Protein AF-A0A1G0DYG3-F1 (afdb_monomer)

Foldseek 3Di:
DALVCCVPPCQVVLQVVLVVVQVLVVVLPVVDPFQWPGKDKHFDDSVNLCVVCVVVVNNVDPPSQVVPQARIEMETEGAAVVRLLCVVVVCSDVVFWDWDPVPWDAQDPDVPPPPPVSVLAWTKIKTAGDPVVCVDPVNVSRPSHIYIYTYYYPLSVVLVVVCCVLQVPDDDQVPHCPVVSVVVNVVSVCCCSVPSVVVNVVVVVVVVLVVLQVLLVVLVPDPLVCVLVPDPDPVVNVVSVVSNVVRHQVPDPDSVVVVVVSVVD

pLDDT: mean 85.73, std 13.38, range [36.38, 98.56]

Nearest PDB structures (foldseek):
  5dec-assembly1_B  TM=7.775E-01  e=2.725E-09  Bacillus subtilis subsp. subtilis str. 168
  5ded-assembly1_B  TM=7.433E-01  e=6.959E-09  Bacillus subtilis PY79
  5f2v-assembly1_S  TM=7.318E-01  e=5.103E-08  Bacillus subtilis PY79
  5f2v-assembly3_P  TM=7.165E-01  e=5.103E-08  Bacillus subtilis PY79
  5f2v-assembly3_R  TM=7.382E-01  e=1.648E-07  Bacillus subtilis PY79

Structure (mmCIF, N/CA/C/O backbone):
data_AF-A0A1G0DYG3-F1
#
_entry.id   AF-A0A1G0DYG3-F1
#
loop_
_atom_site.group_PDB
_atom_site.id
_atom_site.type_symbol
_atom_site.label_atom_id
_atom_site.label_alt_id
_atom_site.label_comp_id
_atom_site.label_asym_id
_atom_site.label_entity_id
_atom_site.label_seq_id
_atom_site.pdbx_PDB_ins_code
_atom_site.Cartn_x
_atom_site.Cartn_y
_atom_site.Cartn_z
_atom_site.occupancy
_atom_site.B_iso_or_equiv
_atom_site.auth_seq_id
_atom_site.auth_comp_id
_atom_site.auth_asym_id
_atom_site.auth_atom_id
_atom_site.pdbx_PDB_model_num
ATOM 1 N N . MET A 1 1 ? -20.890 -2.485 15.750 1.00 92.25 1 MET A N 1
ATOM 2 C CA . MET A 1 1 ? -20.082 -3.104 16.806 1.00 92.25 1 MET A CA 1
ATOM 3 C C . MET A 1 1 ? -19.447 -2.021 17.661 1.00 92.25 1 MET A C 1
ATOM 5 O O . MET A 1 1 ? -18.984 -1.017 17.118 1.00 92.25 1 MET A O 1
ATOM 9 N N . ASN A 1 2 ? -19.379 -2.238 18.971 1.00 93.94 2 ASN A N 1
ATOM 10 C CA . ASN A 1 2 ? -18.588 -1.408 19.881 1.00 93.94 2 ASN A CA 1
ATOM 11 C C . ASN A 1 2 ? -17.156 -1.940 20.047 1.00 93.94 2 ASN A C 1
ATOM 13 O O . ASN A 1 2 ? -16.743 -2.935 19.440 1.00 93.94 2 ASN A O 1
ATOM 17 N N . ILE A 1 3 ? -16.356 -1.247 20.859 1.00 93.06 3 ILE A N 1
ATOM 18 C CA . ILE A 1 3 ? -14.928 -1.546 20.990 1.00 93.06 3 ILE A CA 1
ATOM 19 C C . ILE A 1 3 ? -14.652 -2.876 21.696 1.00 93.06 3 ILE A C 1
ATOM 21 O O . ILE A 1 3 ? -13.668 -3.550 21.381 1.00 93.06 3 ILE A O 1
ATOM 25 N N . GLN A 1 4 ? -15.521 -3.263 22.630 1.00 93.50 4 GLN A N 1
ATOM 26 C CA . GLN A 1 4 ? -15.393 -4.515 23.361 1.00 93.50 4 GLN A CA 1
ATOM 27 C C . GLN A 1 4 ? -15.717 -5.692 22.435 1.00 93.50 4 GLN A C 1
ATOM 29 O O . GLN A 1 4 ? -14.935 -6.635 22.346 1.00 93.50 4 GLN A O 1
ATOM 34 N N . GLU A 1 5 ? -16.781 -5.581 21.636 1.00 93.88 5 GLU A N 1
ATOM 35 C CA . GLU A 1 5 ? -17.113 -6.562 20.596 1.00 93.88 5 GLU A CA 1
ATOM 36 C C . GLU A 1 5 ? -15.986 -6.709 19.565 1.00 93.88 5 GLU A C 1
ATOM 38 O O . GLU A 1 5 ? -15.649 -7.833 19.169 1.00 93.88 5 GLU A O 1
ATOM 43 N N . TYR A 1 6 ? -15.364 -5.593 19.159 1.00 95.31 6 TYR A N 1
ATOM 44 C CA . TYR A 1 6 ? -14.200 -5.630 18.277 1.00 95.31 6 TYR A CA 1
ATOM 45 C C . TYR A 1 6 ? -13.047 -6.413 18.896 1.00 95.31 6 TYR A C 1
ATOM 47 O O . TYR A 1 6 ? -12.494 -7.308 18.254 1.00 95.31 6 TYR A O 1
ATOM 55 N N . LYS A 1 7 ? -12.705 -6.092 20.147 1.00 93.69 7 LYS A N 1
ATOM 56 C CA . LYS A 1 7 ? -11.619 -6.731 20.890 1.00 93.69 7 LYS A CA 1
ATOM 57 C C . LYS A 1 7 ? -11.838 -8.234 21.057 1.00 93.69 7 LYS A C 1
ATOM 59 O O . LYS A 1 7 ? -10.893 -8.989 20.845 1.00 93.69 7 LYS A O 1
ATOM 64 N N . ASP A 1 8 ? -13.049 -8.638 21.421 1.00 93.19 8 ASP A N 1
ATOM 65 C CA . ASP A 1 8 ? -13.321 -10.007 21.852 1.00 93.19 8 ASP A CA 1
ATOM 66 C C . ASP A 1 8 ? -13.639 -10.951 20.691 1.00 93.19 8 ASP A C 1
ATOM 68 O O . ASP A 1 8 ? -13.346 -12.139 20.782 1.00 93.19 8 ASP A O 1
ATOM 72 N N . SER A 1 9 ? -14.243 -10.447 19.605 1.00 91.38 9 SER A N 1
ATOM 73 C CA . SER A 1 9 ? -14.816 -11.326 18.572 1.00 91.38 9 SER A CA 1
ATOM 74 C C . SER A 1 9 ? -14.608 -10.891 17.121 1.00 91.38 9 SER A C 1
ATOM 76 O O . SER A 1 9 ? -14.633 -11.742 16.233 1.00 91.38 9 SER A O 1
ATOM 78 N N . LYS A 1 10 ? -14.405 -9.596 16.828 1.00 95.12 10 LYS A N 1
ATOM 79 C CA . LYS A 1 10 ? -14.320 -9.125 15.427 1.00 95.12 10 LYS A CA 1
ATOM 80 C C . LYS A 1 10 ? -12.905 -8.860 14.937 1.00 95.12 10 LYS A C 1
ATOM 82 O O . LYS A 1 10 ? -12.689 -8.882 13.731 1.00 95.12 10 LYS A O 1
ATOM 87 N N . LYS A 1 11 ? -11.921 -8.651 15.814 1.00 96.25 11 LYS A N 1
AT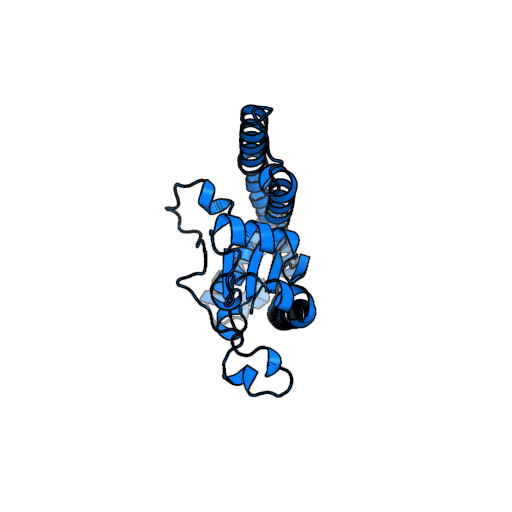OM 88 C CA . LYS A 1 11 ? -10.538 -8.382 15.390 1.00 96.25 11 LYS A CA 1
ATOM 89 C C . LYS A 1 11 ? -9.986 -9.485 14.479 1.00 96.25 11 LYS A C 1
ATOM 91 O O . LYS A 1 11 ? -9.395 -9.174 13.451 1.00 96.25 11 LYS A O 1
ATOM 96 N N . GLU A 1 12 ? -10.220 -10.752 14.820 1.00 96.62 12 GLU A N 1
ATOM 97 C CA . GLU A 1 12 ? -9.800 -11.892 13.995 1.00 96.62 12 GLU A CA 1
ATOM 98 C C . GLU A 1 12 ? -10.499 -11.903 12.627 1.00 96.62 12 GLU A C 1
ATOM 100 O O . GLU A 1 12 ? -9.864 -12.173 11.611 1.00 96.62 12 GLU A O 1
ATOM 105 N N . LEU A 1 13 ? -11.779 -11.521 12.566 1.00 97.00 13 LEU A N 1
ATOM 106 C CA . LEU A 1 13 ? -12.503 -11.374 11.302 1.00 97.00 13 LEU A CA 1
ATOM 107 C C . LEU A 1 13 ? -11.840 -10.333 10.384 1.00 97.00 13 LEU A C 1
ATOM 109 O O . LEU A 1 13 ? -11.620 -10.614 9.208 1.00 97.00 13 LEU A O 1
ATOM 113 N N . TYR A 1 14 ? -11.482 -9.160 10.917 1.00 98.00 14 TYR A N 1
ATOM 114 C CA . TYR A 1 14 ? -10.784 -8.127 10.142 1.00 98.00 14 TYR A CA 1
ATOM 115 C C . TYR A 1 14 ? -9.356 -8.534 9.757 1.00 98.00 14 TYR A C 1
ATOM 117 O O . TYR A 1 14 ? -8.888 -8.138 8.692 1.00 98.00 14 TYR A O 1
ATOM 125 N N . GLU A 1 15 ? -8.679 -9.343 10.574 1.00 98.06 15 GLU A N 1
ATOM 126 C CA . GLU A 1 15 ? -7.358 -9.895 10.250 1.00 98.06 15 GLU A CA 1
ATOM 127 C C . GLU A 1 15 ? -7.455 -10.866 9.064 1.00 98.06 15 GLU A C 1
ATOM 129 O O . GLU A 1 15 ? -6.768 -10.670 8.061 1.00 98.06 15 GLU A O 1
ATOM 134 N N . ARG A 1 16 ? -8.382 -11.839 9.118 1.00 97.88 16 ARG A N 1
ATOM 135 C CA . ARG A 1 16 ? -8.659 -12.770 8.006 1.00 97.88 16 ARG A CA 1
ATOM 136 C C . ARG A 1 16 ? -9.067 -12.029 6.733 1.00 97.88 16 ARG A C 1
ATOM 138 O O . ARG A 1 16 ? -8.664 -12.403 5.629 1.00 97.88 16 ARG A O 1
ATOM 145 N N . PHE A 1 17 ? -9.849 -10.958 6.873 1.00 98.19 17 PHE A N 1
ATOM 146 C CA . PHE A 1 17 ? -10.232 -10.133 5.736 1.00 98.19 17 PHE A CA 1
ATOM 147 C C . PHE A 1 17 ? -9.025 -9.403 5.125 1.00 98.19 17 PHE A C 1
ATOM 149 O O . PHE A 1 17 ? -8.831 -9.443 3.909 1.00 98.19 17 PHE A O 1
ATOM 156 N N . ALA A 1 18 ? -8.170 -8.789 5.950 1.00 98.56 18 ALA A N 1
ATOM 157 C CA . ALA A 1 18 ? -6.949 -8.128 5.490 1.00 98.56 18 ALA A CA 1
ATOM 158 C C . ALA A 1 18 ? -5.989 -9.113 4.796 1.00 98.56 18 ALA A C 1
ATOM 160 O O . ALA A 1 18 ? -5.419 -8.792 3.751 1.00 98.56 18 ALA A O 1
ATOM 161 N N . GLU A 1 19 ? -5.852 -10.327 5.336 1.00 98.44 19 GLU A N 1
ATOM 162 C CA . GLU A 1 19 ? -5.076 -11.408 4.725 1.00 98.44 19 GLU A CA 1
ATOM 163 C C . GLU A 1 19 ? -5.643 -11.814 3.358 1.00 98.44 19 GLU A C 1
ATOM 165 O O . GLU A 1 19 ? -4.900 -11.946 2.383 1.00 98.44 19 GLU A O 1
ATOM 170 N N . THR A 1 20 ? -6.969 -11.940 3.257 1.00 98.19 20 THR A N 1
ATOM 171 C CA . THR A 1 20 ? -7.667 -12.249 2.001 1.00 98.19 20 THR A CA 1
ATOM 172 C C . THR A 1 20 ? -7.399 -11.181 0.941 1.00 98.19 20 THR A C 1
ATOM 174 O O . THR A 1 20 ? -7.028 -11.507 -0.189 1.00 98.19 20 THR A O 1
ATOM 177 N N . VAL A 1 21 ? -7.502 -9.899 1.307 1.00 98.31 21 VAL A N 1
ATOM 178 C CA . VAL A 1 21 ? -7.163 -8.772 0.422 1.00 98.31 21 VAL A CA 1
ATOM 179 C C . VAL A 1 21 ? -5.700 -8.852 -0.024 1.00 98.31 21 VAL A C 1
ATOM 181 O O . VAL A 1 21 ? -5.421 -8.749 -1.221 1.00 98.31 21 VAL A O 1
ATOM 184 N N . LYS A 1 22 ? -4.768 -9.113 0.902 1.00 98.44 22 LYS A N 1
ATOM 185 C CA . LYS A 1 22 ? -3.343 -9.305 0.591 1.00 98.44 22 LYS A CA 1
ATOM 186 C C . LYS A 1 22 ? -3.114 -10.466 -0.382 1.00 98.44 22 LYS A C 1
ATOM 188 O O . LYS A 1 22 ? -2.282 -10.338 -1.277 1.00 98.44 22 LYS A O 1
ATOM 193 N N . ASN A 1 23 ? -3.844 -11.573 -0.255 1.00 97.62 23 ASN A N 1
ATOM 194 C CA . ASN A 1 23 ? -3.705 -12.725 -1.149 1.00 97.62 23 ASN A CA 1
ATOM 195 C C . ASN A 1 23 ? -4.226 -12.419 -2.564 1.00 97.62 23 ASN A C 1
ATOM 197 O O . ASN A 1 23 ? -3.536 -12.717 -3.538 1.00 97.62 23 ASN A O 1
ATOM 201 N N . ILE A 1 24 ? -5.378 -11.748 -2.686 1.00 96.81 24 ILE A N 1
ATOM 202 C CA . ILE A 1 24 ? -5.921 -11.292 -3.981 1.00 96.81 24 ILE A CA 1
ATOM 203 C C . ILE A 1 24 ? -4.930 -10.354 -4.688 1.00 96.81 24 ILE A C 1
ATOM 205 O O . ILE A 1 24 ? -4.646 -10.516 -5.879 1.00 96.81 24 ILE A O 1
ATOM 209 N N . LEU A 1 25 ? -4.377 -9.389 -3.947 1.00 97.56 25 LEU A N 1
ATOM 210 C CA . LEU A 1 25 ? -3.376 -8.457 -4.465 1.00 97.56 25 LEU A CA 1
ATOM 211 C C . LEU A 1 25 ? -2.091 -9.180 -4.871 1.00 97.56 25 LEU A C 1
ATOM 213 O O . LEU A 1 25 ? -1.565 -8.910 -5.944 1.00 97.56 25 LEU A O 1
ATOM 217 N N . GLY A 1 26 ? -1.610 -10.119 -4.052 1.00 97.00 26 GLY A N 1
ATOM 218 C CA . GLY A 1 26 ? -0.411 -10.903 -4.342 1.00 97.00 26 GLY A CA 1
ATOM 219 C C . GLY A 1 26 ? -0.523 -11.687 -5.647 1.00 97.00 26 GLY A C 1
ATOM 220 O O . GLY A 1 26 ? 0.387 -11.625 -6.468 1.00 97.00 26 GLY A O 1
ATOM 221 N N . ILE A 1 27 ? -1.659 -12.355 -5.878 1.00 95.88 27 ILE A N 1
ATOM 222 C CA . ILE A 1 27 ? -1.919 -13.083 -7.130 1.00 95.88 27 ILE A CA 1
ATOM 223 C C . ILE A 1 27 ? -1.966 -12.117 -8.319 1.00 95.88 27 ILE A C 1
ATOM 225 O O . ILE A 1 27 ? -1.329 -12.371 -9.337 1.00 95.88 27 ILE A O 1
ATOM 229 N N . SER A 1 28 ? -2.680 -10.996 -8.182 1.00 94.69 28 SER A N 1
ATOM 230 C CA . SER A 1 28 ? -2.845 -10.026 -9.273 1.00 94.69 28 SER A CA 1
ATOM 231 C C . SER A 1 28 ? -1.532 -9.328 -9.641 1.00 94.69 28 SER A C 1
ATOM 233 O O . SER A 1 28 ? -1.258 -9.097 -10.811 1.00 94.69 28 SER A O 1
ATOM 235 N N . ILE A 1 29 ? -0.694 -9.010 -8.649 1.00 95.12 29 ILE A N 1
ATOM 236 C CA . ILE A 1 29 ? 0.614 -8.377 -8.863 1.00 95.12 29 ILE A CA 1
ATOM 237 C C . ILE A 1 29 ? 1.610 -9.373 -9.467 1.00 95.12 29 ILE A C 1
ATOM 239 O O . ILE A 1 29 ? 2.410 -8.979 -10.307 1.00 95.12 29 ILE A O 1
ATOM 243 N N . ALA A 1 30 ? 1.559 -10.654 -9.085 1.00 91.31 30 ALA A N 1
ATOM 244 C CA . ALA A 1 30 ? 2.476 -11.681 -9.589 1.00 91.31 30 ALA A CA 1
ATOM 245 C C . ALA A 1 30 ? 2.299 -12.001 -11.085 1.00 91.31 30 ALA A C 1
ATOM 247 O O . ALA A 1 30 ? 3.210 -12.549 -11.703 1.00 91.31 30 ALA A O 1
ATOM 248 N N . GLN A 1 31 ? 1.147 -11.664 -11.671 1.00 83.56 31 GLN A N 1
ATOM 249 C CA . GLN A 1 31 ? 0.905 -11.795 -13.113 1.00 83.56 31 GLN A CA 1
ATOM 250 C C . GLN A 1 31 ? 1.664 -10.744 -13.938 1.00 83.56 31 GLN A C 1
ATOM 252 O O . GLN A 1 31 ? 1.795 -10.885 -15.150 1.00 83.56 31 GLN A O 1
ATOM 257 N N . GLU A 1 32 ? 2.202 -9.720 -13.277 1.00 82.94 32 GLU A N 1
ATOM 258 C CA . GLU A 1 32 ? 2.838 -8.563 -13.888 1.00 82.94 32 GLU A CA 1
ATOM 259 C C . GLU A 1 32 ? 4.288 -8.405 -13.415 1.00 82.94 32 GLU A C 1
ATOM 261 O O . GLU A 1 32 ? 4.695 -8.855 -12.342 1.00 82.94 32 GLU A O 1
ATOM 266 N N . LYS A 1 33 ? 5.106 -7.708 -14.208 1.00 87.50 33 LYS A N 1
ATOM 267 C CA . LYS A 1 33 ? 6.507 -7.426 -13.852 1.00 87.50 33 LYS A CA 1
ATOM 268 C C . LYS A 1 33 ? 6.605 -6.198 -12.941 1.00 87.50 33 LYS A C 1
ATOM 270 O O . LYS A 1 33 ? 6.973 -5.115 -13.405 1.00 87.50 33 LYS A O 1
ATOM 275 N N . TYR A 1 34 ? 6.251 -6.360 -11.668 1.00 94.25 34 TYR A N 1
ATOM 276 C CA . TYR A 1 34 ? 6.465 -5.356 -10.618 1.00 94.25 34 TYR A CA 1
ATOM 277 C C . TYR A 1 34 ? 7.652 -5.721 -9.724 1.00 94.25 34 TYR A C 1
ATOM 279 O O . TYR A 1 34 ? 7.828 -6.883 -9.360 1.00 94.25 34 TYR A O 1
ATOM 287 N N . HIS A 1 35 ? 8.414 -4.724 -9.269 1.00 93.94 35 HIS A N 1
ATOM 288 C CA . HIS A 1 35 ? 9.427 -4.901 -8.225 1.00 93.94 35 HIS A CA 1
ATOM 289 C C . HIS A 1 35 ? 8.760 -4.775 -6.851 1.00 93.94 35 HIS A C 1
ATOM 291 O O . HIS A 1 35 ? 8.941 -3.798 -6.113 1.00 93.94 35 HIS A O 1
ATOM 297 N N . LEU A 1 36 ? 7.922 -5.762 -6.536 1.00 96.25 36 LEU A N 1
ATOM 298 C CA . LEU A 1 36 ? 7.252 -5.880 -5.248 1.00 96.25 36 LEU A CA 1
ATOM 299 C C . LEU A 1 36 ? 8.263 -6.309 -4.180 1.00 96.25 36 LEU A C 1
ATOM 301 O O . LEU A 1 36 ? 8.921 -7.335 -4.323 1.00 96.25 36 LEU A O 1
ATOM 305 N N . GLN A 1 37 ? 8.355 -5.545 -3.093 1.00 96.19 37 GLN A N 1
ATOM 306 C CA . GLN A 1 37 ? 9.157 -5.927 -1.935 1.00 96.19 37 GLN A CA 1
ATOM 307 C C . GLN A 1 37 ? 8.346 -6.825 -0.998 1.00 96.19 37 GLN A C 1
ATOM 309 O O . GLN A 1 37 ? 8.787 -7.924 -0.673 1.00 96.19 37 GLN A O 1
ATOM 314 N N . GLN A 1 38 ? 7.156 -6.383 -0.580 1.00 96.19 38 GLN A N 1
ATOM 315 C CA . GLN A 1 38 ? 6.224 -7.204 0.194 1.00 96.19 38 GLN A CA 1
ATOM 316 C C . GLN A 1 38 ? 4.810 -6.609 0.194 1.00 96.19 38 GLN A C 1
ATOM 318 O O . GLN A 1 38 ? 4.605 -5.431 -0.111 1.00 96.19 38 GLN A O 1
ATOM 323 N N . ILE A 1 39 ? 3.842 -7.426 0.611 1.00 98.00 39 ILE A N 1
ATOM 324 C CA . ILE A 1 39 ? 2.493 -6.981 0.962 1.00 98.00 39 ILE A CA 1
ATOM 325 C C . ILE A 1 39 ? 2.256 -7.336 2.427 1.00 98.00 39 ILE A C 1
ATOM 327 O O . ILE A 1 39 ? 2.229 -8.513 2.787 1.00 98.00 39 ILE A O 1
ATOM 331 N N . GLN A 1 40 ? 2.100 -6.318 3.266 1.00 97.62 40 GLN A N 1
ATOM 332 C CA . GLN A 1 40 ? 1.746 -6.470 4.674 1.00 97.62 40 GLN A CA 1
ATOM 333 C C . GLN A 1 40 ? 0.225 -6.429 4.827 1.00 97.62 40 GLN A C 1
ATOM 335 O O . GLN A 1 40 ? -0.471 -5.769 4.052 1.00 97.62 40 GLN A O 1
ATOM 340 N N . TYR A 1 41 ? -0.287 -7.087 5.858 1.00 98.25 41 TYR A N 1
ATOM 341 C CA . TYR A 1 41 ? -1.679 -6.980 6.273 1.00 98.25 41 TYR A CA 1
ATOM 342 C C . TYR A 1 41 ? -1.755 -6.905 7.794 1.00 98.25 41 TYR A C 1
ATOM 344 O O . TYR A 1 41 ? -0.815 -7.306 8.483 1.00 98.25 41 TYR A O 1
ATOM 352 N N . ARG A 1 42 ? -2.834 -6.310 8.300 1.00 96.81 42 ARG A N 1
ATOM 353 C CA . ARG A 1 42 ? -3.143 -6.266 9.730 1.00 96.81 42 ARG A CA 1
ATOM 354 C C . ARG A 1 42 ? -4.601 -5.907 9.977 1.00 96.81 42 ARG A C 1
ATOM 356 O O . ARG A 1 42 ? -5.174 -5.095 9.245 1.00 96.81 42 ARG A O 1
ATOM 363 N N . ALA A 1 43 ? -5.145 -6.378 11.088 1.00 97.75 43 ALA A N 1
ATOM 364 C CA . ALA A 1 43 ? -6.252 -5.730 11.771 1.00 97.75 43 ALA A CA 1
ATOM 365 C C . ALA A 1 43 ? -5.747 -4.553 12.621 1.00 97.75 43 ALA A C 1
ATOM 367 O O . ALA A 1 43 ? -4.626 -4.544 13.146 1.00 97.75 43 ALA A O 1
ATOM 368 N N . LYS A 1 44 ? -6.589 -3.534 12.804 1.00 95.62 44 LYS A N 1
ATOM 369 C CA . LYS A 1 44 ? -6.251 -2.359 13.609 1.00 95.62 44 LYS A CA 1
ATOM 370 C C . LYS A 1 44 ? -6.001 -2.765 15.061 1.00 95.62 44 LYS A C 1
ATOM 372 O O . LYS A 1 44 ? -6.809 -3.466 15.677 1.00 95.62 44 LYS A O 1
ATOM 377 N N . ASN A 1 45 ? -4.879 -2.311 15.619 1.00 94.56 45 ASN A N 1
ATOM 378 C CA . ASN A 1 45 ? -4.562 -2.529 17.027 1.00 94.56 45 ASN A CA 1
ATOM 379 C C . ASN A 1 45 ? -5.584 -1.810 17.927 1.00 94.56 45 ASN A C 1
ATOM 381 O O . ASN A 1 45 ? -6.008 -0.700 17.613 1.00 94.56 45 ASN A O 1
ATOM 385 N N . ILE A 1 46 ? -5.945 -2.432 19.052 1.00 93.94 46 ILE A N 1
ATOM 386 C CA . ILE A 1 46 ? -6.960 -1.924 19.986 1.00 93.94 46 ILE A CA 1
ATOM 387 C C . ILE A 1 46 ? -6.575 -0.546 20.539 1.00 93.94 46 ILE A C 1
ATOM 389 O O . ILE A 1 46 ? -7.418 0.344 20.545 1.00 93.94 46 ILE A O 1
ATOM 393 N N . GLY A 1 47 ? -5.315 -0.336 20.934 1.00 91.06 47 GLY A N 1
ATOM 394 C CA . GLY A 1 47 ? -4.864 0.961 21.454 1.00 91.06 47 GLY A CA 1
ATOM 395 C C . GLY A 1 47 ? -4.989 2.066 20.402 1.00 91.06 47 GLY A C 1
ATOM 396 O O . GLY A 1 47 ? -5.579 3.112 20.652 1.00 91.06 47 GLY A O 1
ATOM 397 N N . SER A 1 48 ? -4.555 1.789 19.169 1.00 90.00 48 SER A N 1
ATOM 398 C CA . SER A 1 48 ? -4.710 2.728 18.050 1.00 90.00 48 SER A CA 1
ATOM 399 C C . SER A 1 48 ? -6.171 2.949 17.644 1.00 90.00 48 SER A C 1
ATOM 401 O O . SER A 1 48 ? -6.506 4.001 17.102 1.00 90.00 48 SER A O 1
ATOM 403 N N . LEU A 1 49 ? -7.052 1.966 17.856 1.00 93.19 49 LEU A N 1
ATOM 404 C CA . LEU A 1 49 ? -8.492 2.135 17.669 1.00 93.19 49 LEU A CA 1
ATOM 405 C C . LEU A 1 49 ? -9.070 3.066 18.745 1.00 93.19 49 LEU A C 1
ATOM 407 O O . LEU A 1 49 ? -9.756 4.016 18.386 1.00 93.19 49 LEU A O 1
ATOM 411 N N . GLN A 1 50 ? -8.735 2.861 20.023 1.00 92.06 50 GLN A N 1
ATOM 412 C CA . GLN A 1 50 ? -9.153 3.729 21.135 1.00 92.06 50 GLN A CA 1
ATOM 413 C C . GLN A 1 50 ? -8.749 5.186 20.906 1.00 92.06 50 GLN A C 1
ATOM 415 O O . GLN A 1 50 ? -9.580 6.087 21.005 1.00 92.06 50 GLN A O 1
ATOM 420 N N . GLU A 1 51 ? -7.486 5.416 20.546 1.00 89.00 51 GLU A N 1
ATOM 421 C CA . GLU A 1 51 ? -6.980 6.753 20.226 1.00 89.00 51 GLU A CA 1
ATOM 422 C C . GLU A 1 51 ? -7.751 7.381 19.062 1.00 89.00 51 GLU A C 1
ATOM 424 O O . GLU A 1 51 ? -8.143 8.546 19.130 1.00 89.00 51 GLU A O 1
ATOM 429 N N . LYS A 1 52 ? -8.024 6.609 18.004 1.00 90.00 52 LYS A N 1
ATOM 430 C CA . LYS A 1 52 ? -8.758 7.110 16.838 1.00 90.00 52 LYS A CA 1
ATOM 431 C C . LYS A 1 52 ? -10.209 7.460 17.171 1.00 90.00 52 LYS A C 1
ATOM 433 O O . LYS A 1 52 ? -10.673 8.510 16.736 1.00 90.00 52 LYS A O 1
ATOM 438 N N . LEU A 1 53 ? -10.897 6.638 17.964 1.00 92.69 53 LEU A N 1
ATOM 439 C CA . LEU A 1 53 ? -12.260 6.919 18.426 1.00 92.69 53 LEU A CA 1
ATOM 440 C C . LEU A 1 53 ? -12.301 8.163 19.322 1.00 92.69 53 LEU A C 1
ATOM 442 O O . LEU A 1 53 ? -13.181 9.006 19.166 1.00 92.69 53 LEU A O 1
ATOM 446 N N . LYS A 1 54 ? -11.304 8.336 20.202 1.00 90.50 54 LYS A N 1
ATOM 447 C CA . LYS A 1 54 ? -11.155 9.544 21.028 1.00 90.50 54 LYS A CA 1
ATOM 448 C C . LYS A 1 54 ? -10.966 10.794 20.173 1.00 90.50 54 LYS A C 1
ATOM 450 O O . LYS A 1 54 ? -11.657 11.787 20.386 1.00 90.50 54 LYS A O 1
ATOM 455 N N . ASN A 1 55 ? -10.082 10.730 19.179 1.00 88.12 55 ASN A N 1
ATOM 456 C CA . ASN A 1 55 ? -9.804 11.848 18.274 1.00 88.12 55 ASN A CA 1
ATOM 457 C C . ASN A 1 55 ? -11.015 12.238 17.415 1.00 88.12 55 ASN A C 1
ATOM 459 O O . ASN A 1 55 ? -11.140 13.395 17.029 1.00 88.12 55 ASN A O 1
ATOM 463 N N . LEU A 1 56 ? -11.900 11.284 17.127 1.00 89.31 56 LEU A N 1
ATOM 464 C CA . LEU A 1 56 ? -13.153 11.512 16.408 1.00 89.31 56 LEU A CA 1
ATOM 465 C C . LEU A 1 56 ? -14.337 11.818 17.341 1.00 89.31 56 LEU A C 1
ATOM 467 O O . LEU A 1 56 ? -15.437 12.047 16.853 1.00 89.31 56 LEU A O 1
ATOM 471 N N . SER A 1 57 ? -14.118 11.848 18.661 1.00 91.62 57 SER A N 1
ATOM 472 C CA . SER A 1 57 ? -15.156 12.062 19.682 1.00 91.62 57 SER A CA 1
ATOM 473 C C . SER A 1 57 ? -16.321 11.060 19.611 1.00 91.62 57 SER A C 1
ATOM 475 O O . SER A 1 57 ? -17.468 11.414 19.859 1.00 91.62 57 SER A O 1
ATOM 477 N N . VAL A 1 58 ? -16.010 9.796 19.306 1.00 91.69 58 VAL A N 1
ATOM 478 C CA . VAL A 1 58 ? -16.966 8.679 19.136 1.00 91.69 58 VAL A CA 1
ATOM 479 C C . VAL A 1 58 ? -16.549 7.446 19.952 1.00 91.69 58 VAL A C 1
ATOM 481 O O . VAL A 1 58 ? -16.662 6.304 19.519 1.00 91.69 58 VAL A O 1
ATOM 484 N N . VAL A 1 59 ? -16.005 7.672 21.151 1.00 87.69 59 VAL A N 1
ATOM 485 C CA . VAL A 1 59 ? -15.471 6.609 22.030 1.00 87.69 59 VAL A CA 1
ATOM 486 C C . VAL A 1 59 ? -16.526 5.557 22.379 1.00 87.69 59 VAL A C 1
ATOM 488 O O . VAL A 1 59 ? -16.203 4.372 22.416 1.00 87.69 59 VAL A O 1
ATOM 491 N N . ASP A 1 60 ? -17.772 5.990 22.560 1.00 88.94 60 ASP A N 1
ATOM 492 C CA . ASP A 1 60 ? -18.902 5.145 22.954 1.00 88.94 60 ASP A CA 1
ATOM 493 C C . ASP A 1 60 ? -19.744 4.680 21.750 1.00 88.94 60 ASP A C 1
ATOM 495 O O . ASP A 1 60 ? -20.914 4.341 21.900 1.00 88.94 60 ASP A O 1
ATOM 499 N N . SER A 1 61 ? -19.186 4.706 20.532 1.00 90.38 61 SER A N 1
ATOM 500 C CA . SER A 1 61 ? -19.926 4.282 19.342 1.00 90.38 61 SER A CA 1
ATOM 501 C C . SER A 1 61 ? -20.182 2.775 19.333 1.00 90.38 61 SER A C 1
ATOM 503 O O . SER A 1 61 ? -19.258 1.965 19.433 1.00 90.38 61 SER A O 1
ATOM 505 N N . ASP A 1 62 ? -21.440 2.405 19.098 1.00 91.88 62 ASP A N 1
ATOM 506 C CA . ASP A 1 62 ? -21.862 1.033 18.797 1.00 91.88 62 ASP A CA 1
ATOM 507 C C . ASP A 1 62 ? -21.773 0.703 17.295 1.00 91.88 62 ASP A C 1
ATOM 509 O O . ASP A 1 62 ? -22.208 -0.365 16.855 1.00 91.88 62 ASP A O 1
ATOM 513 N N . LYS A 1 63 ? -21.215 1.610 16.484 1.00 91.88 63 LYS A N 1
ATOM 514 C CA . LYS A 1 63 ? -21.127 1.511 15.020 1.00 91.88 63 LYS A CA 1
ATOM 515 C C . LYS A 1 63 ? -19.712 1.787 14.508 1.00 91.88 63 LYS A C 1
ATOM 517 O O . LYS A 1 63 ? -19.519 2.456 13.491 1.00 91.88 63 LYS A O 1
ATOM 522 N N . ILE A 1 64 ? -18.702 1.252 15.189 1.00 92.62 64 ILE A N 1
ATOM 523 C CA . ILE A 1 64 ? -17.287 1.465 14.848 1.00 92.62 64 ILE A CA 1
ATOM 524 C C . ILE A 1 64 ? -16.975 1.093 13.393 1.00 92.62 64 ILE A C 1
ATOM 526 O O . ILE A 1 64 ? -16.195 1.770 12.738 1.00 92.62 64 ILE A O 1
ATOM 530 N N . GLU A 1 65 ? -17.586 0.050 12.849 1.00 90.75 65 GLU A N 1
ATOM 531 C CA . GLU A 1 65 ? -17.465 -0.373 11.452 1.00 90.75 65 GLU A CA 1
ATOM 532 C C . GLU A 1 65 ? -18.015 0.654 10.450 1.00 90.75 65 GLU A C 1
ATOM 534 O O . GLU A 1 65 ? -17.593 0.678 9.287 1.00 90.75 65 GLU A O 1
ATOM 539 N N . GLU A 1 66 ? -18.941 1.520 10.872 1.00 89.00 66 GLU A N 1
ATOM 540 C CA . GLU A 1 66 ? -19.476 2.630 10.080 1.00 89.00 66 GLU A CA 1
ATOM 541 C C . GLU A 1 66 ? -18.565 3.867 10.122 1.00 89.00 66 GLU A C 1
ATOM 543 O O . GLU A 1 66 ? -18.501 4.600 9.133 1.00 89.00 66 GLU A O 1
ATOM 548 N N . GLU A 1 67 ? -17.799 4.045 11.197 1.00 88.56 67 GLU A N 1
ATOM 549 C CA . GLU A 1 67 ? -16.980 5.237 11.464 1.00 88.56 67 GLU A CA 1
ATOM 550 C C . GLU A 1 67 ? -15.492 5.033 11.138 1.00 88.56 67 GLU A C 1
ATOM 552 O O . GLU A 1 67 ? -14.830 5.908 10.574 1.00 88.56 67 GLU A O 1
ATOM 557 N N . ILE A 1 68 ? -14.959 3.851 11.444 1.00 92.25 68 ILE A N 1
ATOM 558 C CA . ILE A 1 68 ? -13.556 3.474 11.293 1.00 92.25 68 ILE A CA 1
ATOM 559 C C . ILE A 1 68 ? -13.434 2.483 10.142 1.00 92.25 68 ILE A C 1
ATOM 561 O O . ILE A 1 68 ? -13.916 1.356 10.186 1.00 92.25 68 ILE A O 1
ATOM 565 N N . LYS A 1 69 ? -12.776 2.924 9.072 1.00 87.94 69 LYS A N 1
ATOM 566 C CA . LYS A 1 69 ? -12.723 2.190 7.799 1.00 87.94 69 LYS A CA 1
ATOM 567 C C . LYS A 1 69 ? -11.403 1.471 7.543 1.00 87.94 69 LYS A C 1
ATOM 569 O O . LYS A 1 69 ? -11.321 0.646 6.646 1.00 87.94 69 LYS A O 1
ATOM 574 N N . ASP A 1 70 ? -10.405 1.742 8.374 1.00 92.50 70 ASP A N 1
ATOM 575 C CA . ASP A 1 70 ? -9.088 1.104 8.406 1.00 92.50 70 ASP A CA 1
ATOM 576 C C . ASP A 1 70 ? -9.001 0.063 9.539 1.00 92.50 70 ASP A C 1
ATOM 578 O O . ASP A 1 70 ? -7.973 -0.054 10.209 1.00 92.50 70 ASP A O 1
ATOM 582 N N . LEU A 1 71 ? -10.104 -0.654 9.798 1.00 96.56 71 LEU A N 1
ATOM 583 C CA . LEU A 1 71 ? -10.143 -1.785 10.736 1.00 96.56 71 LEU A CA 1
ATOM 584 C C . LEU A 1 71 ? -9.385 -2.992 10.178 1.00 96.56 71 LEU A C 1
ATOM 586 O O . LEU A 1 71 ? -8.672 -3.652 10.926 1.00 96.56 71 LEU A O 1
ATOM 590 N N . ALA A 1 72 ? -9.485 -3.222 8.868 1.00 98.19 72 ALA A N 1
ATOM 591 C CA . ALA A 1 72 ? -8.553 -4.036 8.099 1.00 98.19 72 ALA A CA 1
ATOM 592 C C . ALA A 1 72 ? -7.642 -3.110 7.285 1.00 98.19 72 ALA A C 1
ATOM 594 O O . ALA A 1 72 ? -8.104 -2.134 6.688 1.00 98.19 72 ALA A O 1
ATOM 595 N N . GLY A 1 73 ? -6.352 -3.423 7.237 1.00 97.69 73 GLY A N 1
ATOM 596 C CA . GLY A 1 73 ? -5.371 -2.661 6.476 1.00 97.69 73 GLY A CA 1
ATOM 597 C C . GLY A 1 73 ? -4.432 -3.572 5.704 1.00 97.69 73 GLY A C 1
ATOM 598 O O . GLY A 1 73 ? -3.945 -4.567 6.237 1.00 97.69 73 GLY A O 1
ATOM 599 N N . CYS A 1 74 ? -4.144 -3.199 4.464 1.00 97.81 74 CYS A N 1
ATOM 600 C CA . CYS A 1 74 ? -3.144 -3.834 3.623 1.00 97.81 74 CYS A CA 1
ATOM 601 C C . CYS A 1 74 ? -2.143 -2.777 3.154 1.00 97.81 74 CYS A C 1
ATOM 603 O O . CYS A 1 74 ? -2.526 -1.661 2.811 1.00 97.81 74 CYS A O 1
ATOM 605 N N . ARG A 1 75 ? -0.851 -3.100 3.144 1.00 96.69 75 ARG A N 1
ATOM 606 C CA . ARG A 1 75 ? 0.187 -2.194 2.656 1.00 96.69 75 ARG A CA 1
ATOM 607 C C . ARG A 1 75 ? 1.038 -2.880 1.608 1.00 96.69 75 ARG A C 1
ATOM 609 O O . ARG A 1 75 ? 1.713 -3.861 1.900 1.00 96.69 75 ARG A O 1
ATOM 616 N N . ILE A 1 76 ? 1.029 -2.321 0.409 1.00 97.56 76 ILE A N 1
ATOM 617 C CA . ILE A 1 76 ? 1.834 -2.766 -0.722 1.00 97.56 76 ILE A CA 1
ATOM 618 C C . ILE A 1 76 ? 3.094 -1.906 -0.757 1.00 97.56 76 ILE A C 1
ATOM 620 O O . ILE A 1 76 ? 3.002 -0.675 -0.759 1.00 97.56 76 ILE A O 1
ATOM 624 N N . ILE A 1 77 ? 4.261 -2.549 -0.760 1.00 96.88 77 ILE A N 1
ATOM 625 C CA . ILE A 1 77 ? 5.558 -1.873 -0.754 1.00 96.88 77 ILE A CA 1
ATOM 626 C C . ILE A 1 77 ? 6.319 -2.271 -2.016 1.00 96.88 77 ILE A C 1
ATOM 628 O O . ILE A 1 77 ? 6.683 -3.433 -2.192 1.00 96.88 77 ILE A O 1
ATOM 632 N N . PHE A 1 78 ? 6.570 -1.296 -2.884 1.00 96.31 78 PHE A N 1
ATOM 633 C CA . PHE A 1 78 ? 7.405 -1.439 -4.076 1.00 96.31 78 PHE A CA 1
ATOM 634 C C . PHE A 1 78 ? 8.808 -0.876 -3.837 1.00 96.31 78 PHE A C 1
ATOM 636 O O . PHE A 1 78 ? 9.023 -0.051 -2.947 1.00 96.31 78 PHE A O 1
ATOM 643 N N . TYR A 1 79 ? 9.777 -1.277 -4.657 1.00 94.50 79 TYR A N 1
ATOM 644 C CA . TYR A 1 79 ? 11.107 -0.664 -4.614 1.00 94.50 79 TYR A CA 1
ATOM 645 C C . TYR A 1 79 ? 11.135 0.731 -5.251 1.00 94.50 79 TYR A C 1
ATOM 647 O O . TYR A 1 79 ? 11.756 1.638 -4.698 1.00 94.50 79 TYR A O 1
ATOM 655 N N . TYR A 1 80 ? 10.434 0.922 -6.372 1.00 92.25 80 TYR A N 1
ATOM 656 C CA . TYR A 1 80 ? 10.581 2.107 -7.224 1.00 92.25 80 TYR A CA 1
ATOM 657 C C . TYR A 1 80 ? 9.274 2.888 -7.388 1.00 92.25 80 TYR A C 1
ATOM 659 O O . TYR A 1 80 ? 8.187 2.306 -7.393 1.00 92.25 80 TYR A O 1
ATOM 667 N N . ASN A 1 81 ? 9.375 4.209 -7.590 1.00 89.19 81 ASN A N 1
ATOM 668 C CA . ASN A 1 81 ? 8.197 5.063 -7.798 1.00 89.19 81 ASN A CA 1
ATOM 669 C C . ASN A 1 81 ? 7.448 4.697 -9.090 1.00 89.19 81 ASN A C 1
ATOM 671 O O . ASN A 1 81 ? 6.221 4.743 -9.118 1.00 89.19 81 ASN A O 1
ATOM 675 N N . ASN A 1 82 ? 8.160 4.273 -10.142 1.00 89.25 82 ASN A N 1
ATOM 676 C CA . ASN A 1 82 ? 7.529 3.837 -11.389 1.00 89.25 82 ASN A CA 1
ATOM 677 C C . ASN A 1 82 ? 6.544 2.674 -11.175 1.00 89.25 82 ASN A C 1
ATOM 679 O O . ASN A 1 82 ? 5.464 2.678 -11.754 1.00 89.25 82 ASN A O 1
ATOM 683 N N . ASP A 1 83 ? 6.862 1.712 -10.305 1.00 93.06 83 ASP A N 1
ATOM 684 C CA . ASP A 1 83 ? 5.948 0.600 -10.019 1.00 93.06 83 ASP A CA 1
ATOM 685 C C . ASP A 1 83 ? 4.718 1.046 -9.231 1.00 93.06 83 ASP A C 1
ATOM 687 O O . ASP A 1 83 ? 3.623 0.572 -9.517 1.00 93.06 83 ASP A O 1
ATOM 691 N N . VAL A 1 84 ? 4.862 2.012 -8.316 1.00 92.12 84 VAL A N 1
ATOM 692 C CA . VAL A 1 84 ? 3.713 2.654 -7.654 1.00 92.12 84 VAL A CA 1
ATOM 693 C C . VAL A 1 84 ? 2.796 3.295 -8.699 1.00 92.12 84 VAL A C 1
ATOM 695 O O . VAL A 1 84 ? 1.595 3.023 -8.709 1.00 92.12 84 VAL A O 1
ATOM 698 N N . THR A 1 85 ? 3.354 4.101 -9.606 1.00 89.50 85 THR A N 1
ATOM 699 C CA . THR A 1 85 ? 2.594 4.770 -10.674 1.00 89.50 85 THR A CA 1
ATOM 700 C C . THR A 1 85 ? 1.913 3.760 -11.595 1.00 89.50 85 THR A C 1
ATOM 702 O O . THR A 1 85 ? 0.703 3.843 -11.809 1.00 89.50 85 THR A O 1
ATOM 705 N N . ARG A 1 86 ? 2.656 2.757 -12.081 1.00 91.81 86 ARG A N 1
ATOM 706 C CA . ARG A 1 86 ? 2.131 1.680 -12.932 1.00 91.81 86 ARG A CA 1
ATOM 707 C C . ARG A 1 86 ? 1.031 0.890 -12.235 1.00 91.81 86 ARG A C 1
ATOM 709 O O . ARG A 1 86 ? 0.048 0.533 -12.870 1.00 91.81 86 ARG A O 1
ATOM 716 N N . PHE A 1 87 ? 1.179 0.599 -10.946 1.00 94.12 87 PHE A N 1
ATOM 717 C CA . PHE A 1 87 ? 0.185 -0.148 -10.178 1.00 94.12 87 PHE A CA 1
ATOM 718 C C . PHE A 1 87 ? -1.103 0.653 -9.957 1.00 94.12 87 PHE A C 1
ATOM 720 O O . PHE A 1 87 ? -2.197 0.111 -10.070 1.00 94.12 87 PHE A O 1
ATOM 727 N N . ILE A 1 88 ? -0.998 1.958 -9.701 1.00 91.62 88 ILE A N 1
ATOM 728 C CA . ILE A 1 88 ? -2.168 2.844 -9.599 1.00 91.62 88 ILE A CA 1
ATOM 729 C C . ILE A 1 88 ? -2.924 2.916 -10.933 1.00 91.62 88 ILE A C 1
ATOM 731 O O . ILE A 1 88 ? -4.152 2.967 -10.947 1.00 91.62 88 ILE A O 1
ATOM 735 N N . GLN A 1 89 ? -2.198 2.902 -12.052 1.00 91.62 89 GLN A N 1
ATOM 736 C CA . GLN A 1 89 ? -2.765 3.011 -13.398 1.00 91.62 89 GLN A CA 1
ATOM 737 C C . GLN A 1 89 ? -3.250 1.679 -13.988 1.00 91.62 89 GLN A C 1
ATOM 739 O O . GLN A 1 89 ? -4.027 1.698 -14.939 1.00 91.62 89 GLN A O 1
ATOM 744 N N . SER A 1 90 ? -2.830 0.532 -13.447 1.00 93.81 90 SER A N 1
ATOM 745 C CA . SER A 1 90 ? -3.093 -0.781 -14.055 1.00 93.81 90 SER A CA 1
ATOM 746 C C . SER A 1 90 ? -4.549 -1.233 -13.983 1.00 93.81 90 SER A C 1
ATOM 748 O O . SER A 1 90 ? -4.941 -2.132 -14.713 1.00 93.81 90 SER A O 1
ATOM 750 N N . GLY A 1 91 ? -5.353 -0.646 -13.094 1.00 94.06 91 GLY A N 1
ATOM 751 C CA . GLY A 1 91 ? -6.725 -1.089 -12.849 1.00 94.06 91 GLY A CA 1
ATOM 752 C C . GLY A 1 91 ? -6.847 -2.256 -11.866 1.00 94.06 91 GLY A C 1
ATOM 753 O O . GLY A 1 91 ? -7.956 -2.501 -11.402 1.00 94.06 91 GLY A O 1
ATOM 754 N N . ILE A 1 92 ? -5.740 -2.884 -11.432 1.00 96.06 92 ILE A N 1
ATOM 755 C CA . ILE A 1 92 ? -5.741 -4.079 -10.559 1.00 96.06 92 ILE A CA 1
ATOM 756 C C . ILE A 1 92 ? -6.670 -3.929 -9.344 1.00 96.06 92 ILE A C 1
ATOM 758 O O . ILE A 1 92 ? -7.420 -4.854 -9.027 1.00 96.06 92 ILE A O 1
ATOM 762 N N . ILE A 1 93 ? -6.648 -2.775 -8.664 1.00 96.50 93 ILE A N 1
ATOM 763 C CA . ILE A 1 93 ? -7.520 -2.528 -7.504 1.00 96.50 93 ILE A CA 1
ATOM 764 C C . ILE A 1 93 ? -8.997 -2.519 -7.921 1.00 96.50 93 ILE A C 1
ATOM 766 O O . ILE A 1 93 ? -9.801 -3.241 -7.340 1.00 96.50 93 ILE A O 1
ATOM 770 N N . ARG A 1 94 ? -9.358 -1.727 -8.934 1.00 95.81 94 ARG A N 1
ATOM 771 C CA . ARG A 1 94 ? -10.742 -1.593 -9.421 1.00 95.81 94 ARG A CA 1
ATOM 772 C C . ARG A 1 94 ? -11.279 -2.910 -9.983 1.00 95.81 94 ARG A C 1
ATOM 774 O O . ARG A 1 94 ? -12.464 -3.219 -9.866 1.00 95.81 94 ARG A O 1
ATOM 781 N N . ASP A 1 95 ? -10.417 -3.697 -10.605 1.00 95.62 95 ASP A N 1
ATOM 782 C CA . ASP A 1 95 ? -10.820 -4.945 -11.239 1.00 95.62 95 ASP A CA 1
ATOM 783 C C . ASP A 1 95 ? -11.103 -6.022 -10.178 1.00 95.62 95 ASP A C 1
ATOM 785 O O . ASP A 1 95 ? -12.016 -6.832 -10.347 1.00 95.62 95 ASP A O 1
ATOM 789 N N . ASN A 1 96 ? -10.437 -5.956 -9.020 1.00 96.12 96 ASN A N 1
ATOM 790 C CA . ASN A 1 96 ? -10.597 -6.923 -7.933 1.00 96.12 96 ASN A CA 1
ATOM 791 C C . ASN A 1 96 ? -11.565 -6.524 -6.815 1.00 96.12 96 ASN A C 1
ATOM 793 O O . ASN A 1 96 ? -12.065 -7.425 -6.128 1.00 96.12 96 ASN A O 1
ATOM 797 N N . PHE A 1 97 ? -11.805 -5.227 -6.620 1.00 97.88 97 PHE A N 1
ATOM 798 C CA . PHE A 1 97 ? -12.513 -4.683 -5.462 1.00 97.88 97 PHE A CA 1
ATOM 799 C C . PHE A 1 97 ? -13.534 -3.608 -5.849 1.00 97.88 97 PHE A C 1
ATOM 801 O O . PHE A 1 97 ? -13.418 -2.975 -6.897 1.00 97.88 97 PHE A O 1
ATOM 808 N N . ASP A 1 98 ? -14.520 -3.392 -4.980 1.00 97.19 98 ASP A N 1
ATOM 809 C CA . ASP A 1 98 ? -15.382 -2.211 -5.033 1.00 97.19 98 ASP A CA 1
ATOM 810 C C . ASP A 1 98 ? -14.699 -1.064 -4.275 1.00 97.19 98 ASP A C 1
ATOM 812 O O . ASP A 1 98 ? -14.308 -1.223 -3.115 1.00 97.19 98 ASP A O 1
ATOM 816 N N . VAL A 1 99 ? -14.484 0.067 -4.949 1.00 97.12 99 VAL A N 1
ATOM 817 C CA . VAL A 1 99 ? -13.615 1.155 -4.478 1.00 97.12 99 VAL A CA 1
ATOM 818 C C . VAL A 1 99 ? -14.443 2.379 -4.123 1.00 97.12 99 VAL A C 1
ATOM 820 O O . VAL A 1 99 ? -15.129 2.955 -4.967 1.00 97.12 99 VAL A O 1
ATOM 823 N N . ASP A 1 100 ? -14.287 2.868 -2.895 1.00 95.75 100 ASP A N 1
ATOM 824 C CA . ASP A 1 100 ? -14.843 4.159 -2.507 1.00 95.75 100 ASP A CA 1
ATOM 825 C C . ASP A 1 100 ? -13.880 5.292 -2.870 1.00 95.75 100 ASP A C 1
ATOM 827 O O . ASP A 1 100 ? -13.052 5.732 -2.066 1.00 95.75 100 ASP A O 1
ATOM 831 N N . TYR A 1 101 ? -13.998 5.793 -4.098 1.00 92.38 101 TYR A N 1
ATOM 832 C CA . TYR A 1 101 ? -13.169 6.897 -4.585 1.00 92.38 101 TYR A CA 1
ATOM 833 C C . TYR A 1 101 ? -13.385 8.214 -3.830 1.00 92.38 101 TYR A C 1
ATOM 835 O O . TYR A 1 101 ? -12.471 9.030 -3.786 1.00 92.38 101 TYR A O 1
ATOM 843 N N . LYS A 1 102 ? -14.560 8.434 -3.221 1.00 90.69 102 LYS A N 1
ATOM 844 C CA . LYS A 1 102 ? -14.846 9.679 -2.487 1.00 90.69 102 LYS A CA 1
ATOM 845 C C . LYS A 1 102 ? -14.056 9.753 -1.185 1.00 90.69 102 LYS A C 1
ATOM 847 O O . LYS A 1 102 ? -13.676 10.841 -0.763 1.00 90.69 102 LYS A O 1
ATOM 852 N N . ARG A 1 103 ? -13.846 8.606 -0.534 1.00 88.56 103 ARG A N 1
ATOM 853 C CA . ARG A 1 103 ? -13.105 8.507 0.734 1.00 88.56 103 ARG A CA 1
ATOM 854 C C . ARG A 1 103 ? -11.654 8.058 0.566 1.00 88.56 103 ARG A C 1
ATOM 856 O O . ARG A 1 103 ? -10.881 8.172 1.515 1.00 88.56 103 ARG A O 1
ATOM 863 N N . SER A 1 104 ? -11.278 7.584 -0.618 1.00 90.44 104 SER A N 1
ATOM 864 C CA . SER A 1 104 ? -9.889 7.271 -0.961 1.00 90.44 104 SER A CA 1
ATOM 865 C C . SER A 1 104 ? -9.054 8.546 -1.124 1.00 90.44 104 SER A C 1
ATOM 867 O O . SER A 1 104 ? -9.543 9.576 -1.584 1.00 90.44 104 SER A O 1
ATOM 869 N N . LYS A 1 105 ? -7.769 8.474 -0.766 1.00 88.00 105 LYS A N 1
ATOM 870 C CA . LYS A 1 105 ? -6.791 9.556 -0.955 1.00 88.00 105 LYS A CA 1
ATOM 871 C C . LYS A 1 105 ? -5.775 9.104 -1.989 1.00 88.00 105 LYS A C 1
ATOM 873 O O . LYS A 1 105 ? -4.809 8.418 -1.660 1.00 88.00 105 LYS A O 1
ATOM 878 N N . ILE A 1 106 ? -6.045 9.445 -3.243 1.00 81.44 106 ILE A N 1
ATOM 879 C CA . ILE A 1 106 ? -5.243 9.026 -4.390 1.00 81.44 106 ILE A CA 1
ATOM 880 C C . ILE A 1 106 ? -4.609 10.276 -4.991 1.00 81.44 106 ILE A C 1
ATOM 882 O O . ILE A 1 106 ? -5.307 11.178 -5.452 1.00 81.44 106 ILE A O 1
ATOM 886 N N . PHE A 1 107 ? -3.285 10.322 -4.968 1.00 72.88 107 PHE A N 1
ATOM 887 C CA . PHE A 1 107 ? -2.488 11.384 -5.554 1.00 72.88 107 PHE A CA 1
ATOM 888 C C . PHE A 1 107 ? -1.976 10.905 -6.907 1.00 72.88 107 PHE A C 1
ATOM 890 O O . PHE A 1 107 ? -1.035 10.115 -7.008 1.00 72.88 107 PHE A O 1
ATOM 897 N N . TYR A 1 108 ? -2.614 11.390 -7.969 1.00 62.69 108 TYR A N 1
ATOM 898 C CA . TYR A 1 108 ? -2.060 11.273 -9.309 1.00 62.69 108 TYR A CA 1
ATOM 899 C C . TYR A 1 108 ? -0.895 12.256 -9.418 1.00 62.69 108 TYR A C 1
ATOM 901 O O . TYR A 1 108 ? -1.030 13.412 -9.014 1.00 62.69 108 TYR A O 1
ATOM 909 N N . HIS A 1 109 ? 0.242 11.809 -9.957 1.00 53.12 109 HIS A N 1
ATOM 910 C CA . HIS A 1 109 ? 1.346 12.693 -10.334 1.00 53.12 109 HIS A CA 1
ATOM 911 C C . HIS A 1 109 ? 0.895 13.586 -11.505 1.00 53.12 109 HIS A C 1
ATOM 913 O O . HIS A 1 109 ? 1.283 13.379 -12.651 1.00 53.12 109 HIS A O 1
ATOM 919 N N . ASN A 1 110 ? 0.029 14.562 -11.235 1.00 40.22 110 ASN A N 1
ATOM 920 C CA . ASN A 1 110 ? -0.213 15.673 -12.138 1.00 40.22 110 ASN A CA 1
ATOM 921 C C . ASN A 1 110 ? 0.881 16.711 -11.895 1.00 40.22 110 ASN A C 1
ATOM 923 O O . ASN A 1 110 ? 1.226 17.013 -10.752 1.00 40.22 110 ASN A O 1
ATOM 927 N N . LYS A 1 111 ? 1.420 17.247 -12.992 1.00 40.91 111 LYS A N 1
ATOM 928 C CA . LYS A 1 111 ? 2.546 18.192 -13.025 1.00 40.91 111 LYS A CA 1
ATOM 929 C C . LYS A 1 111 ? 2.299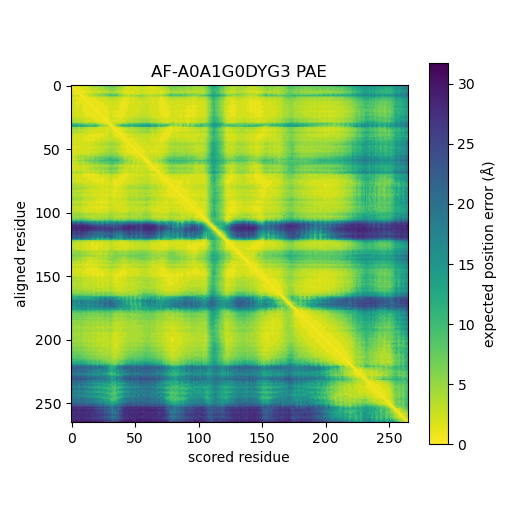 19.509 -12.264 1.00 40.91 111 LYS A C 1
ATOM 931 O O . LYS A 1 111 ? 3.254 20.245 -12.062 1.00 40.91 111 LYS A O 1
ATOM 936 N N . ASP A 1 112 ? 1.074 19.751 -11.793 1.00 36.38 112 ASP A N 1
ATOM 937 C CA . ASP A 1 112 ? 0.639 20.992 -11.132 1.00 36.38 112 ASP A CA 1
ATOM 938 C C . ASP A 1 112 ? 0.446 20.864 -9.606 1.00 36.38 112 ASP A C 1
ATOM 940 O O . ASP A 1 112 ? -0.114 21.752 -8.963 1.00 36.38 112 ASP A O 1
ATOM 944 N N . ALA A 1 113 ? 0.872 19.758 -8.984 1.00 40.03 113 ALA A N 1
ATOM 945 C CA . ALA A 1 113 ? 0.796 19.609 -7.531 1.00 40.03 113 ALA A CA 1
ATOM 946 C C . ALA A 1 113 ? 1.944 20.366 -6.834 1.00 40.03 113 ALA A C 1
ATOM 948 O O . ALA A 1 113 ? 2.877 19.766 -6.305 1.00 40.03 113 ALA A O 1
ATOM 949 N N . ASP A 1 114 ? 1.829 21.694 -6.787 1.00 38.09 114 ASP A N 1
ATOM 950 C CA . ASP A 1 114 ? 2.737 22.643 -6.113 1.00 38.09 114 ASP A CA 1
ATOM 951 C C . ASP A 1 114 ? 2.847 22.457 -4.585 1.00 38.09 114 ASP A C 1
ATOM 953 O O . ASP A 1 114 ? 3.543 23.200 -3.891 1.00 38.09 114 ASP A O 1
ATOM 957 N N . SER A 1 115 ? 2.192 21.445 -4.012 1.00 42.44 115 SER A N 1
ATOM 958 C CA . SER A 1 115 ? 2.464 21.055 -2.635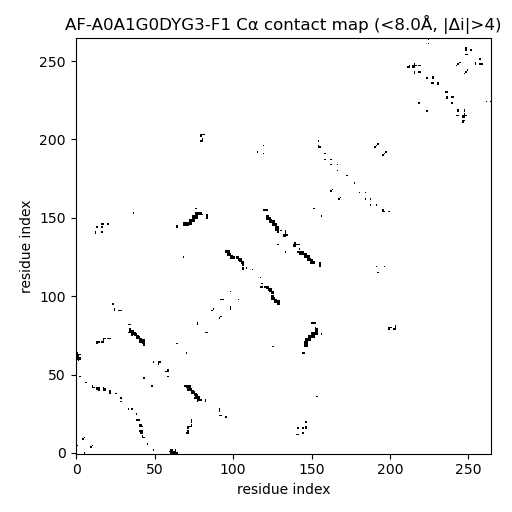 1.00 42.44 115 SER A CA 1
ATOM 959 C C . SER A 1 115 ? 3.494 19.933 -2.643 1.00 42.44 115 SER A C 1
ATOM 961 O O . SER A 1 115 ? 3.176 18.789 -2.973 1.00 42.44 115 SER A O 1
ATOM 963 N N . ALA A 1 116 ? 4.713 20.238 -2.196 1.00 42.91 116 ALA A N 1
ATOM 964 C CA . ALA A 1 116 ? 5.712 19.233 -1.836 1.00 42.91 116 ALA A CA 1
ATOM 965 C C . ALA A 1 116 ? 5.074 18.080 -1.021 1.00 42.91 116 ALA A C 1
ATOM 967 O O . ALA A 1 116 ? 5.390 16.916 -1.231 1.00 42.91 116 ALA A O 1
ATOM 968 N N . ASN A 1 117 ? 4.070 18.398 -0.193 1.00 43.56 117 ASN A N 1
ATOM 969 C CA . ASN A 1 117 ? 3.279 17.474 0.624 1.00 43.56 117 ASN A CA 1
ATOM 970 C C . ASN A 1 117 ? 2.538 16.351 -0.134 1.00 43.56 117 ASN A C 1
ATOM 972 O O . ASN A 1 117 ? 2.351 15.272 0.433 1.00 43.56 117 ASN A O 1
ATOM 976 N N . ALA A 1 118 ? 2.137 16.568 -1.391 1.00 48.38 118 ALA A N 1
ATOM 977 C CA . ALA A 1 118 ? 1.429 15.566 -2.195 1.00 48.38 118 ALA A CA 1
ATOM 978 C C . ALA A 1 118 ? 2.365 14.471 -2.738 1.00 48.38 118 ALA A C 1
ATOM 980 O O . ALA A 1 118 ? 1.920 13.353 -2.979 1.00 48.38 118 ALA A O 1
ATOM 981 N N . GLN A 1 119 ? 3.665 14.759 -2.882 1.00 48.28 119 GLN A N 1
ATOM 982 C CA . GLN A 1 119 ? 4.658 13.775 -3.342 1.00 48.28 119 GLN A CA 1
ATOM 983 C C . GLN A 1 119 ? 5.092 12.803 -2.227 1.00 48.28 119 GLN A C 1
ATOM 985 O O . GLN A 1 119 ? 5.664 11.753 -2.512 1.00 48.28 119 GLN A O 1
ATOM 990 N N . TYR A 1 120 ? 4.806 13.125 -0.958 1.00 56.62 120 TYR A N 1
ATOM 991 C CA . TYR A 1 120 ? 5.226 12.331 0.207 1.00 56.62 120 TYR A CA 1
ATOM 992 C C . TYR A 1 120 ? 4.154 11.372 0.737 1.00 56.62 120 TYR A C 1
ATOM 994 O O . TYR A 1 120 ? 4.464 10.486 1.534 1.00 56.62 120 TYR A O 1
ATOM 1002 N N . THR A 1 121 ? 2.887 11.569 0.367 1.00 61.81 121 THR A N 1
ATOM 1003 C CA . THR A 1 121 ? 1.768 10.819 0.942 1.00 61.81 121 THR A CA 1
ATOM 1004 C C . THR A 1 121 ? 1.487 9.561 0.133 1.00 61.81 121 THR A C 1
ATOM 1006 O O . THR A 1 121 ? 1.383 9.586 -1.091 1.00 61.81 121 THR A O 1
ATOM 1009 N N . ALA A 1 122 ? 1.381 8.430 0.827 1.00 72.88 122 ALA A N 1
ATOM 1010 C CA . ALA A 1 122 ? 0.984 7.188 0.194 1.00 72.88 122 ALA A CA 1
ATOM 1011 C C . ALA A 1 122 ? -0.410 7.294 -0.418 1.00 72.88 122 ALA A C 1
ATOM 1013 O O . ALA A 1 122 ? -1.264 8.057 0.040 1.00 72.88 122 ALA A O 1
ATOM 1014 N N . ASN A 1 123 ? -0.646 6.476 -1.438 1.00 88.50 123 ASN A N 1
ATOM 1015 C CA . ASN A 1 123 ? -1.967 6.344 -2.029 1.00 88.50 123 ASN A CA 1
ATOM 1016 C C . ASN A 1 123 ? -2.792 5.391 -1.172 1.00 88.50 123 ASN A C 1
ATOM 1018 O O . ASN A 1 123 ? -2.371 4.257 -0.940 1.00 88.50 123 ASN A O 1
ATOM 1022 N N . HIS A 1 124 ? -3.929 5.866 -0.674 1.00 93.31 124 HIS A N 1
ATOM 1023 C CA . HIS A 1 124 ? -4.817 5.113 0.204 1.00 93.31 124 HIS A CA 1
ATOM 1024 C C . HIS A 1 124 ? -6.121 4.834 -0.534 1.00 93.31 124 HIS A C 1
ATOM 1026 O O . HIS A 1 124 ? -6.895 5.752 -0.816 1.00 93.31 124 HIS A O 1
ATOM 1032 N N . TYR A 1 125 ? -6.371 3.564 -0.813 1.00 96.50 125 TYR A N 1
ATOM 1033 C CA . TYR A 1 125 ? -7.623 3.081 -1.370 1.00 96.50 125 TYR A CA 1
ATOM 1034 C C . TYR A 1 125 ? -8.482 2.517 -0.257 1.00 96.50 125 TYR A C 1
ATOM 1036 O O . TYR A 1 125 ? -8.011 1.706 0.537 1.00 96.50 125 TYR A O 1
ATOM 1044 N N . LEU A 1 126 ? -9.749 2.909 -0.228 1.00 97.12 126 LEU A N 1
ATOM 1045 C CA . LEU A 1 126 ? -10.728 2.280 0.637 1.00 97.12 126 LEU A CA 1
ATOM 1046 C C . LEU A 1 126 ? -11.596 1.328 -0.177 1.00 97.12 126 LEU A C 1
ATOM 1048 O O . LEU A 1 126 ? -12.274 1.760 -1.111 1.00 97.12 126 LEU A O 1
ATOM 1052 N N . VAL A 1 127 ? -11.567 0.044 0.177 1.00 97.88 127 VAL A N 1
ATOM 1053 C CA . VAL A 1 127 ? -12.155 -1.006 -0.657 1.00 97.88 127 VAL A CA 1
ATOM 1054 C C . VAL A 1 127 ? -13.031 -1.991 0.108 1.00 97.88 127 VAL A C 1
ATOM 1056 O O . VAL A 1 127 ? -12.870 -2.187 1.315 1.00 97.88 127 VAL A O 1
ATOM 1059 N N . LYS A 1 128 ? -13.921 -2.643 -0.640 1.00 97.19 128 LYS A N 1
ATOM 1060 C CA . LYS A 1 128 ? -14.697 -3.830 -0.266 1.00 97.19 128 LYS A CA 1
ATOM 1061 C C . LYS A 1 128 ? -14.456 -4.954 -1.266 1.00 97.19 128 LYS A C 1
ATOM 1063 O O . LYS A 1 128 ? -14.060 -4.707 -2.407 1.00 97.19 128 LYS A O 1
ATOM 1068 N N . LEU A 1 129 ? -14.763 -6.191 -0.878 1.00 97.31 129 LEU A N 1
ATOM 1069 C CA . LEU A 1 129 ? -14.993 -7.223 -1.889 1.00 97.31 129 LEU A CA 1
ATOM 1070 C C . LEU A 1 129 ? -16.199 -6.833 -2.741 1.00 97.31 129 LEU A C 1
ATOM 1072 O O . LEU A 1 129 ? -17.166 -6.258 -2.240 1.00 97.31 129 LEU A O 1
ATOM 1076 N N . LYS A 1 130 ? -16.126 -7.141 -4.035 1.00 96.00 130 LYS A N 1
ATOM 1077 C CA . LYS A 1 130 ? -17.267 -6.948 -4.924 1.00 96.00 130 LYS A CA 1
ATOM 1078 C C . LYS A 1 130 ? -18.401 -7.913 -4.544 1.00 96.00 130 LYS A C 1
ATOM 1080 O O . LYS A 1 130 ? -18.087 -9.031 -4.122 1.00 96.00 130 LYS A O 1
ATOM 1085 N N . PRO A 1 131 ? -19.678 -7.534 -4.730 1.00 92.75 131 PRO A N 1
ATOM 1086 C CA . PRO A 1 131 ? -20.817 -8.381 -4.375 1.00 92.75 131 PRO A CA 1
ATOM 1087 C C . PRO A 1 131 ? -20.743 -9.792 -4.974 1.00 92.75 131 PRO A C 1
ATOM 1089 O O . PRO A 1 131 ? -21.031 -10.771 -4.299 1.00 92.75 131 PRO A O 1
ATOM 1092 N N . GLU A 1 132 ? -20.269 -9.929 -6.215 1.00 93.19 132 GLU A N 1
ATOM 1093 C CA . GLU A 1 132 ? -20.093 -11.227 -6.875 1.00 93.19 132 GLU A CA 1
ATOM 1094 C C . GLU A 1 132 ? -19.139 -12.179 -6.134 1.00 93.19 132 GLU A C 1
ATOM 1096 O O . GLU A 1 132 ? -19.303 -13.394 -6.224 1.00 93.19 132 GLU A O 1
ATOM 1101 N N . LYS A 1 133 ? -18.167 -11.650 -5.377 1.00 90.69 133 LYS A N 1
ATOM 1102 C CA . LYS A 1 133 ? -17.251 -12.458 -4.563 1.00 90.69 133 LYS A CA 1
ATOM 1103 C C . LYS A 1 133 ? -17.890 -12.858 -3.238 1.00 90.69 133 LYS A C 1
ATOM 1105 O O . LYS A 1 133 ? -17.669 -13.976 -2.795 1.00 90.69 133 LYS A O 1
ATOM 1110 N N . THR A 1 134 ? -18.682 -11.988 -2.611 1.00 91.56 134 THR A N 1
ATOM 1111 C CA . THR A 1 134 ? -19.263 -12.258 -1.283 1.00 91.56 134 THR A CA 1
ATOM 1112 C C . THR A 1 134 ? -20.416 -13.266 -1.318 1.00 91.56 134 THR A C 1
ATOM 1114 O O . THR A 1 134 ? -20.789 -13.792 -0.274 1.00 91.56 134 THR A O 1
ATOM 1117 N N . PHE A 1 135 ? -20.919 -13.629 -2.505 1.00 90.81 135 PHE A N 1
ATOM 1118 C CA . PHE A 1 135 ? -21.800 -14.794 -2.682 1.00 90.81 135 PHE A CA 1
ATOM 1119 C C . PHE A 1 135 ? -21.086 -16.145 -2.537 1.00 90.81 135 PHE A C 1
ATOM 1121 O O . PHE A 1 135 ? -21.755 -17.165 -2.361 1.00 90.81 135 PHE A O 1
ATOM 1128 N N . LEU A 1 136 ? -19.754 -16.181 -2.636 1.00 92.25 136 LEU A N 1
ATOM 1129 C CA . LEU A 1 136 ? -18.988 -17.408 -2.448 1.00 92.25 136 LEU A CA 1
ATOM 1130 C C . LEU A 1 136 ? -18.855 -17.720 -0.946 1.00 92.25 136 LEU A C 1
ATOM 1132 O O . LEU A 1 136 ? -18.515 -16.812 -0.178 1.00 92.25 136 LEU A O 1
ATOM 1136 N N . PRO A 1 137 ? -19.088 -18.973 -0.503 1.00 90.88 137 PRO A N 1
ATOM 1137 C CA . PRO A 1 137 ? -19.052 -19.338 0.916 1.00 90.88 137 PRO A CA 1
ATOM 1138 C C . PRO A 1 137 ? -17.759 -18.938 1.637 1.00 90.88 137 PRO A C 1
ATOM 1140 O O . PRO A 1 137 ? -17.796 -18.552 2.801 1.00 90.88 137 PRO A O 1
ATOM 1143 N N . GLU A 1 138 ? -16.616 -18.978 0.952 1.00 91.00 138 GLU A N 1
ATOM 1144 C CA . GLU A 1 138 ? -15.314 -18.598 1.507 1.00 91.00 138 GLU A CA 1
ATOM 1145 C C . GLU A 1 138 ? -15.161 -17.095 1.808 1.00 91.00 138 GLU A C 1
ATOM 1147 O O . GLU A 1 138 ? -14.269 -16.717 2.569 1.00 91.00 138 GLU A O 1
ATOM 1152 N N . TYR A 1 139 ? -16.008 -16.236 1.229 1.00 94.44 139 TYR A N 1
ATOM 1153 C CA . TYR A 1 139 ? -15.942 -14.775 1.370 1.00 94.44 139 TYR A CA 1
ATOM 1154 C C . TYR A 1 139 ? -17.194 -14.155 1.989 1.00 94.44 139 TYR A C 1
ATOM 1156 O O . TYR A 1 139 ? -17.214 -12.945 2.223 1.00 94.44 139 TYR A O 1
ATOM 1164 N N . GLN A 1 140 ? -18.220 -14.959 2.271 1.00 94.00 140 GLN A N 1
ATOM 1165 C CA . GLN A 1 140 ? -19.495 -14.493 2.811 1.00 94.00 140 GLN A CA 1
ATOM 1166 C C . GLN A 1 140 ? -19.321 -13.717 4.127 1.00 94.00 140 GLN A C 1
ATOM 1168 O O . GLN A 1 140 ? -19.941 -12.674 4.322 1.00 94.00 140 GLN A O 1
ATOM 1173 N N . ASP A 1 141 ? -18.410 -14.171 4.993 1.00 94.50 141 ASP A N 1
ATOM 1174 C CA . ASP A 1 141 ? -18.069 -13.516 6.264 1.00 94.50 141 ASP A CA 1
ATOM 1175 C C . ASP A 1 141 ? -17.502 -12.093 6.096 1.00 94.50 141 ASP A C 1
ATOM 1177 O O . ASP A 1 141 ? -17.482 -11.312 7.050 1.00 94.50 141 ASP A O 1
ATOM 1181 N N . PHE A 1 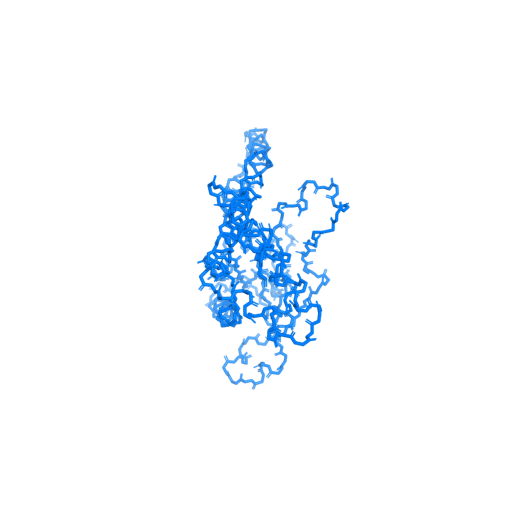142 ? -17.000 -11.754 4.905 1.00 96.50 142 PHE A N 1
ATOM 1182 C CA . PHE A 1 142 ? -16.356 -10.471 4.615 1.00 96.50 142 PHE A CA 1
ATOM 1183 C C . PHE A 1 142 ? -17.294 -9.458 3.957 1.00 96.50 142 PHE A C 1
ATOM 1185 O O . PHE A 1 142 ? -16.855 -8.359 3.599 1.00 96.50 142 PHE A O 1
ATOM 1192 N N . ASP A 1 143 ? -18.571 -9.806 3.789 1.00 95.12 143 ASP A N 1
ATOM 1193 C CA . ASP A 1 143 ? -19.536 -8.916 3.165 1.00 95.12 143 ASP A CA 1
ATOM 1194 C C . ASP A 1 143 ? -19.651 -7.583 3.916 1.00 95.12 143 ASP A C 1
ATOM 1196 O O . ASP A 1 143 ? -19.712 -7.510 5.144 1.00 95.12 143 ASP A O 1
ATOM 1200 N N . GLY A 1 144 ? -19.609 -6.489 3.158 1.00 93.19 144 GLY A N 1
ATOM 1201 C CA . GLY A 1 144 ? -19.676 -5.139 3.711 1.00 93.19 144 GLY A CA 1
ATOM 1202 C C . GLY A 1 144 ? -18.452 -4.664 4.515 1.00 93.19 144 GLY A C 1
ATOM 1203 O O . GLY A 1 144 ? -18.441 -3.488 4.903 1.00 93.19 144 GLY A O 1
ATOM 1204 N N . LEU A 1 145 ? -17.416 -5.487 4.722 1.00 96.19 145 LEU A N 1
ATOM 1205 C CA . LEU A 1 145 ? -16.211 -5.085 5.452 1.00 96.19 145 LEU A CA 1
ATOM 1206 C C . LEU A 1 145 ? -15.307 -4.171 4.619 1.00 96.19 145 LEU A C 1
ATOM 1208 O O . LEU A 1 145 ? -15.096 -4.378 3.427 1.00 96.19 145 LEU A O 1
ATOM 1212 N N . TRP A 1 146 ? -14.736 -3.162 5.275 1.00 97.50 146 TRP A N 1
ATOM 1213 C CA . TRP A 1 146 ? -13.832 -2.192 4.660 1.00 97.50 146 TRP A CA 1
ATOM 1214 C C . TRP A 1 146 ? -12.366 -2.536 4.923 1.00 97.50 146 TRP A C 1
ATOM 1216 O O . TRP A 1 146 ? -12.002 -2.868 6.053 1.00 97.50 146 TRP A O 1
ATOM 1226 N N . CYS A 1 147 ? -11.533 -2.423 3.888 1.00 98.06 147 CYS A N 1
ATOM 1227 C CA . CYS A 1 147 ? -10.081 -2.523 3.985 1.00 98.06 147 CYS A CA 1
ATOM 1228 C C . CYS A 1 147 ? -9.426 -1.266 3.401 1.00 98.06 147 CYS A C 1
ATOM 1230 O O . CYS A 1 147 ? -9.764 -0.840 2.295 1.00 98.06 147 CYS A O 1
ATOM 1232 N N . GLU A 1 148 ? -8.483 -0.673 4.135 1.00 97.88 148 GLU A N 1
ATOM 1233 C CA . GLU A 1 148 ? -7.611 0.378 3.606 1.00 97.88 148 GLU A CA 1
ATOM 1234 C C . GLU A 1 148 ? -6.368 -0.259 2.968 1.00 97.88 148 GLU A C 1
ATOM 1236 O O . GLU A 1 148 ? -5.556 -0.876 3.657 1.00 97.88 148 GLU A O 1
ATOM 1241 N N . ILE A 1 149 ? -6.196 -0.089 1.657 1.00 97.88 149 ILE A N 1
ATOM 1242 C CA . ILE A 1 149 ? -4.990 -0.484 0.924 1.00 97.88 149 ILE A CA 1
ATOM 1243 C C . ILE A 1 149 ? -4.088 0.741 0.771 1.00 97.88 149 ILE A C 1
ATOM 1245 O O . ILE A 1 149 ? -4.458 1.718 0.122 1.00 97.88 149 ILE A O 1
ATOM 1249 N N . GLN A 1 150 ? -2.884 0.677 1.329 1.00 95.56 150 GLN A N 1
ATOM 1250 C CA . GLN A 1 150 ? -1.875 1.727 1.244 1.00 95.56 150 GLN A CA 1
ATOM 1251 C C . GLN A 1 150 ? -0.751 1.317 0.294 1.00 95.56 150 GLN A C 1
ATOM 1253 O O . GLN A 1 150 ? -0.161 0.250 0.455 1.00 95.56 150 GLN A O 1
ATOM 1258 N N . ILE A 1 151 ? -0.386 2.183 -0.646 1.00 95.19 151 ILE A N 1
ATOM 1259 C CA . ILE A 1 151 ? 0.662 1.902 -1.634 1.00 95.19 151 ILE A CA 1
ATOM 1260 C C . ILE A 1 151 ? 1.864 2.806 -1.371 1.00 95.19 151 ILE A C 1
ATOM 1262 O O . ILE A 1 151 ? 1.741 4.032 -1.399 1.00 95.19 151 ILE A O 1
ATOM 1266 N N . HIS A 1 152 ? 3.021 2.192 -1.130 1.00 92.75 152 HIS A N 1
ATOM 1267 C CA . HIS A 1 152 ? 4.265 2.867 -0.771 1.00 92.75 152 HIS A CA 1
ATOM 1268 C C . HIS A 1 152 ? 5.444 2.379 -1.616 1.00 92.75 152 HIS A C 1
ATOM 1270 O O . HIS A 1 152 ? 5.466 1.242 -2.085 1.00 92.75 152 HIS A O 1
ATOM 1276 N N . THR A 1 153 ? 6.475 3.216 -1.719 1.00 93.38 153 THR A N 1
ATOM 1277 C CA . THR A 1 153 ? 7.840 2.730 -1.945 1.00 93.38 153 THR A CA 1
ATOM 1278 C C . THR A 1 153 ? 8.495 2.330 -0.625 1.00 93.38 153 THR A C 1
ATOM 1280 O O . THR A 1 153 ? 8.042 2.734 0.448 1.00 93.38 153 THR A O 1
ATOM 1283 N N . ILE A 1 154 ? 9.596 1.582 -0.681 1.00 94.31 154 ILE A N 1
ATOM 1284 C CA . ILE A 1 154 ? 10.370 1.211 0.511 1.00 94.31 154 ILE A CA 1
ATOM 1285 C C . ILE A 1 154 ? 10.844 2.435 1.317 1.00 94.31 154 ILE A C 1
ATOM 1287 O O . ILE A 1 154 ? 10.782 2.417 2.545 1.00 94.31 154 ILE A O 1
ATOM 1291 N N . LEU A 1 155 ? 11.242 3.522 0.645 1.00 93.44 155 LEU A N 1
ATOM 1292 C CA . LEU A 1 155 ? 11.682 4.756 1.307 1.00 93.44 155 LEU A CA 1
ATOM 1293 C C . LEU A 1 155 ? 10.512 5.480 1.984 1.00 93.44 155 LEU A C 1
ATOM 1295 O O . LEU A 1 155 ? 10.626 5.880 3.143 1.00 93.44 155 LEU A O 1
ATOM 1299 N N . ASN A 1 156 ? 9.362 5.573 1.307 1.00 90.88 156 ASN A N 1
ATOM 1300 C CA . ASN A 1 156 ? 8.157 6.166 1.890 1.00 90.88 156 ASN A CA 1
ATOM 1301 C C . ASN A 1 156 ? 7.645 5.334 3.070 1.00 90.88 156 ASN A C 1
ATOM 1303 O O . ASN A 1 156 ? 7.187 5.890 4.064 1.00 90.88 156 ASN A O 1
ATOM 1307 N N . HIS A 1 157 ? 7.738 4.005 2.979 1.00 92.38 157 HIS A N 1
ATOM 1308 C CA . HIS A 1 157 ? 7.382 3.105 4.068 1.00 92.38 157 HIS A CA 1
ATOM 1309 C C . HIS A 1 157 ? 8.284 3.316 5.289 1.00 92.38 157 HIS A C 1
ATOM 1311 O O . HIS A 1 157 ? 7.766 3.528 6.384 1.00 92.38 157 HIS A O 1
ATOM 1317 N N . ALA A 1 158 ? 9.609 3.334 5.104 1.00 92.12 158 ALA A N 1
ATOM 1318 C CA . ALA A 1 158 ? 10.558 3.568 6.191 1.00 92.12 158 ALA A CA 1
ATOM 1319 C C . ALA A 1 158 ? 10.313 4.919 6.884 1.00 92.12 158 ALA A C 1
ATOM 1321 O O . ALA A 1 158 ? 10.305 5.005 8.116 1.00 92.12 158 ALA A O 1
ATOM 1322 N N . TRP A 1 159 ? 10.048 5.969 6.102 1.00 91.62 159 TRP A N 1
ATOM 1323 C CA . TRP A 1 159 ? 9.695 7.275 6.649 1.00 91.62 159 TRP A CA 1
ATOM 1324 C C . TRP A 1 159 ? 8.362 7.257 7.402 1.00 91.62 159 TRP A C 1
ATOM 1326 O O . TRP A 1 159 ? 8.289 7.772 8.516 1.00 91.62 159 TRP A O 1
ATOM 1336 N N . SER A 1 160 ? 7.321 6.645 6.826 1.00 88.44 160 SER A N 1
ATOM 1337 C CA . SER A 1 160 ? 5.981 6.579 7.420 1.00 88.44 160 SER A CA 1
ATOM 1338 C C . SER A 1 160 ? 5.989 5.865 8.772 1.00 88.44 160 SER A C 1
ATOM 1340 O O . SER A 1 160 ? 5.407 6.382 9.725 1.00 88.44 160 SER A O 1
ATOM 1342 N N . GLU A 1 161 ? 6.699 4.739 8.887 1.00 89.00 161 GLU A N 1
ATOM 1343 C CA . GLU A 1 161 ? 6.829 4.011 10.155 1.00 89.00 161 GLU A CA 1
ATOM 1344 C C . GLU A 1 161 ? 7.591 4.833 11.200 1.00 89.00 161 GLU A C 1
ATOM 1346 O O . GLU A 1 161 ? 7.101 5.015 12.314 1.00 89.00 161 GLU A O 1
ATOM 1351 N N . THR A 1 162 ? 8.723 5.434 10.816 1.00 89.12 162 THR A N 1
ATOM 1352 C CA . THR A 1 162 ? 9.504 6.312 11.705 1.00 89.12 162 THR A CA 1
ATOM 1353 C C . THR A 1 162 ? 8.664 7.490 12.205 1.00 89.12 162 THR A C 1
ATOM 1355 O O . THR A 1 162 ? 8.661 7.823 13.391 1.00 89.12 162 THR A O 1
ATOM 1358 N N . ASN A 1 163 ? 7.915 8.122 11.301 1.00 85.81 163 ASN A N 1
ATOM 1359 C CA . ASN A 1 163 ? 7.040 9.241 11.619 1.00 85.81 163 ASN A CA 1
ATOM 1360 C C . ASN A 1 163 ? 5.889 8.818 12.541 1.00 85.81 163 ASN A C 1
ATOM 1362 O O . ASN A 1 163 ? 5.555 9.538 13.482 1.00 85.81 163 ASN A O 1
ATOM 1366 N N . HIS A 1 164 ? 5.291 7.652 12.296 1.00 81.06 164 HIS A N 1
ATOM 1367 C CA . HIS A 1 164 ? 4.203 7.133 13.116 1.00 81.06 164 HIS A CA 1
ATOM 1368 C C . HIS A 1 164 ? 4.667 6.820 14.546 1.00 81.06 164 HIS A C 1
ATOM 1370 O O . HIS A 1 164 ? 3.984 7.178 15.509 1.00 81.06 164 HIS A O 1
ATOM 1376 N N . ASP A 1 165 ? 5.843 6.217 14.703 1.00 81.00 165 ASP A N 1
ATOM 1377 C CA . ASP A 1 165 ? 6.371 5.880 16.024 1.00 81.00 165 ASP A CA 1
ATOM 1378 C C . ASP A 1 165 ? 6.819 7.102 16.835 1.00 81.00 165 ASP A C 1
ATOM 1380 O O . ASP A 1 165 ? 6.642 7.106 18.051 1.00 81.00 165 ASP A O 1
ATOM 1384 N N . ILE A 1 166 ? 7.336 8.153 16.189 1.00 77.56 166 ILE A N 1
ATOM 1385 C CA . ILE A 1 166 ? 7.826 9.355 16.887 1.00 77.56 166 ILE A CA 1
ATOM 1386 C C . ILE A 1 166 ? 6.717 10.393 17.110 1.00 77.56 166 ILE A C 1
ATOM 1388 O O . ILE A 1 166 ? 6.641 11.000 18.178 1.00 77.56 166 ILE A O 1
ATOM 1392 N N . LEU A 1 167 ? 5.881 10.654 16.100 1.00 71.50 167 LEU A N 1
ATOM 1393 C CA . LEU A 1 167 ? 4.975 11.810 16.093 1.00 71.50 167 LEU A CA 1
ATOM 1394 C C . LEU A 1 167 ? 3.494 11.467 16.157 1.00 71.50 167 LEU A C 1
ATOM 1396 O O . LEU A 1 167 ? 2.708 12.371 16.432 1.00 71.50 167 LEU A O 1
ATOM 1400 N N . TYR A 1 168 ? 3.087 10.236 15.839 1.00 65.00 168 TYR A N 1
ATOM 1401 C CA . TYR A 1 168 ? 1.666 9.879 15.859 1.00 65.00 168 TYR A CA 1
ATOM 1402 C C . TYR A 1 168 ? 1.244 9.371 17.239 1.00 65.00 168 TYR A C 1
ATOM 1404 O O . TYR A 1 168 ? 0.232 9.819 17.771 1.00 65.00 168 TYR A O 1
ATOM 1412 N N . LYS A 1 169 ? 2.081 8.554 17.885 1.00 65.19 169 LYS A N 1
ATOM 1413 C CA . LYS A 1 169 ? 1.935 8.172 19.300 1.00 65.19 169 LYS A CA 1
ATOM 1414 C C . LYS A 1 169 ? 2.446 9.284 20.233 1.00 65.19 169 LYS A C 1
ATOM 1416 O O . LYS A 1 169 ? 3.320 9.032 21.060 1.00 65.19 169 LYS A O 1
ATOM 1421 N N . LYS A 1 170 ? 1.984 10.536 20.066 1.00 64.69 170 LYS A N 1
ATOM 1422 C CA . LYS A 1 170 ? 2.471 11.658 20.895 1.00 64.69 170 LYS A CA 1
ATOM 1423 C C . LYS A 1 170 ? 2.188 11.359 22.371 1.00 64.69 170 LYS A C 1
ATOM 1425 O O . LYS A 1 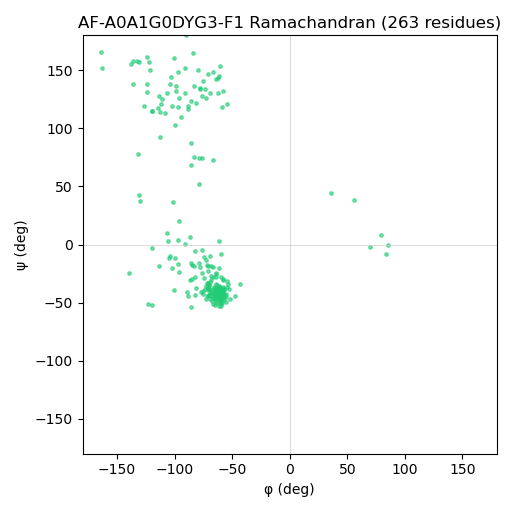170 ? 1.013 11.263 22.732 1.00 64.69 170 LYS A O 1
ATOM 1430 N N . PRO A 1 171 ? 3.210 11.260 23.235 1.00 64.38 171 PRO A N 1
ATOM 1431 C CA . PRO A 1 171 ? 2.966 11.241 24.667 1.00 64.38 171 PRO A CA 1
ATOM 1432 C C . PRO A 1 171 ? 2.303 12.565 25.070 1.00 64.38 171 PRO A C 1
ATOM 1434 O O . PRO A 1 171 ? 2.598 13.612 24.486 1.00 64.38 171 PRO A O 1
ATOM 1437 N N . GLN A 1 172 ? 1.394 12.526 26.048 1.00 64.69 172 GLN A N 1
ATOM 1438 C CA . GLN A 1 172 ? 0.867 13.750 26.653 1.00 64.69 172 GLN A CA 1
ATOM 1439 C C . GLN A 1 172 ? 2.046 14.582 27.153 1.00 64.69 172 GLN A C 1
ATOM 1441 O O . GLN A 1 172 ? 2.855 14.112 27.947 1.00 64.69 172 GLN A O 1
ATOM 1446 N N . THR A 1 173 ? 2.168 15.800 26.635 1.00 65.75 173 THR A N 1
ATOM 1447 C CA . THR A 1 173 ? 3.330 16.639 26.909 1.00 65.75 173 THR A CA 1
ATOM 1448 C C . THR A 1 173 ? 3.203 17.443 28.193 1.00 65.75 173 THR A C 1
ATOM 1450 O O . THR A 1 173 ? 4.228 17.914 28.647 1.00 65.75 173 THR A O 1
ATOM 1453 N N . GLU A 1 174 ? 2.015 17.610 28.794 1.00 70.69 174 GLU A N 1
ATOM 1454 C CA . GLU A 1 174 ? 1.785 18.337 30.069 1.00 70.69 174 GLU A CA 1
ATOM 1455 C C . GLU A 1 174 ? 2.696 19.577 30.278 1.00 70.69 174 GLU A C 1
ATOM 1457 O O . GLU A 1 174 ? 3.273 19.789 31.340 1.00 70.69 174 GLU A O 1
ATOM 1462 N N . GLY A 1 175 ? 2.864 20.405 29.236 1.00 71.50 175 GLY A N 1
ATOM 1463 C CA . GLY A 1 175 ? 3.703 21.616 29.274 1.00 71.50 175 GLY A CA 1
ATOM 1464 C C . GLY A 1 175 ? 5.205 21.423 28.993 1.00 71.50 175 GLY A C 1
ATOM 1465 O O . GLY A 1 175 ? 5.949 22.400 28.951 1.00 71.50 175 GLY A O 1
ATOM 1466 N N . PHE A 1 176 ? 5.668 20.201 28.736 1.00 75.38 176 PHE A N 1
ATOM 1467 C CA . PHE A 1 176 ? 7.050 19.849 28.416 1.00 75.38 176 PHE A CA 1
ATOM 1468 C C . PHE A 1 176 ? 7.210 19.325 26.980 1.00 75.38 176 PHE A C 1
ATOM 1470 O O . PHE A 1 176 ? 6.569 18.371 26.552 1.00 75.38 176 PHE A O 1
ATOM 1477 N N . GLY A 1 177 ? 8.146 19.907 26.227 1.00 80.38 177 GLY A N 1
ATOM 1478 C CA . GLY A 1 177 ? 8.639 19.291 24.992 1.00 80.38 177 GLY A CA 1
ATOM 1479 C C . GLY A 1 177 ? 7.753 19.438 23.751 1.00 80.38 177 GLY A C 1
ATOM 1480 O O . GLY A 1 177 ? 8.101 18.882 22.715 1.00 80.38 177 GLY A O 1
ATOM 1481 N N . GLU A 1 178 ? 6.675 20.227 23.777 1.00 82.38 178 GLU A N 1
ATOM 1482 C CA . GLU A 1 178 ? 5.841 20.458 22.584 1.00 82.38 178 GLU A CA 1
ATOM 1483 C C . GLU A 1 178 ? 6.638 21.103 21.435 1.00 82.38 178 GLU A C 1
ATOM 1485 O O . GLU A 1 178 ? 6.636 20.607 20.308 1.00 82.38 178 GLU A O 1
ATOM 1490 N N . ASN A 1 179 ? 7.419 22.147 21.734 1.00 85.62 179 ASN A N 1
ATOM 1491 C CA . ASN A 1 179 ? 8.324 22.767 20.761 1.00 85.62 179 ASN A CA 1
ATOM 1492 C C . ASN A 1 179 ? 9.379 21.781 20.238 1.00 85.62 179 ASN A C 1
ATOM 1494 O O . ASN A 1 179 ? 9.726 21.809 19.056 1.00 85.62 179 ASN A O 1
ATOM 1498 N N . LEU A 1 180 ? 9.865 20.883 21.101 1.00 86.56 180 LEU A N 1
ATOM 1499 C CA . LEU A 1 180 ? 10.818 19.848 20.716 1.00 86.56 180 LEU A CA 1
ATOM 1500 C C . LEU A 1 180 ? 10.167 18.834 19.763 1.00 86.56 180 LEU A C 1
ATOM 1502 O O . LEU A 1 180 ? 10.728 18.595 18.695 1.00 86.56 180 LEU A O 1
ATOM 1506 N N . LEU A 1 181 ? 8.975 18.319 20.080 1.00 84.12 181 LEU A N 1
ATOM 1507 C CA . LEU A 1 181 ? 8.211 17.413 19.212 1.00 84.12 181 LEU A CA 1
ATOM 1508 C C . LEU A 1 181 ? 7.898 18.055 17.858 1.00 84.12 181 LEU A C 1
ATOM 1510 O O . LEU A 1 181 ? 8.092 17.432 16.815 1.00 84.12 181 LEU A O 1
ATOM 1514 N N . ASN A 1 182 ? 7.486 19.323 17.851 1.00 84.00 182 ASN A N 1
ATOM 1515 C CA . ASN A 1 182 ? 7.250 20.064 16.613 1.00 84.00 182 ASN A CA 1
ATOM 1516 C C . ASN A 1 182 ? 8.544 20.204 15.792 1.00 84.00 182 ASN A C 1
ATOM 1518 O O . ASN A 1 182 ? 8.537 19.998 14.576 1.00 84.00 182 ASN A O 1
ATOM 1522 N N . SER A 1 183 ? 9.682 20.478 16.442 1.00 88.88 183 SER A N 1
ATOM 1523 C CA . SER A 1 183 ? 10.984 20.533 15.764 1.00 88.88 183 SER A CA 1
ATOM 1524 C C . SER A 1 183 ? 11.427 19.172 15.210 1.00 88.88 183 SER A C 1
ATOM 1526 O O . SER A 1 183 ? 12.000 19.118 14.123 1.00 88.88 183 SER A O 1
ATOM 1528 N N . MET A 1 184 ? 11.132 18.072 15.911 1.00 88.06 184 MET A N 1
ATOM 1529 C CA . MET A 1 184 ? 11.385 16.707 15.440 1.00 88.06 184 MET A CA 1
ATOM 1530 C C . MET A 1 184 ? 10.537 16.395 14.209 1.00 88.06 184 MET A C 1
ATOM 1532 O O . MET A 1 184 ? 11.062 15.866 13.233 1.00 88.06 184 MET A O 1
ATOM 1536 N N . GLY A 1 185 ? 9.265 16.802 14.206 1.00 84.56 185 GLY A N 1
ATOM 1537 C CA . GLY A 1 185 ? 8.405 16.651 13.036 1.00 84.56 185 GLY A CA 1
ATOM 1538 C C . GLY A 1 185 ? 8.900 17.423 11.824 1.00 84.56 185 GLY A C 1
ATOM 1539 O O . GLY A 1 185 ? 8.970 16.878 10.724 1.00 84.56 185 GLY A O 1
ATOM 1540 N N . LYS A 1 186 ? 9.362 18.660 12.032 1.00 87.62 186 LYS A N 1
ATOM 1541 C CA 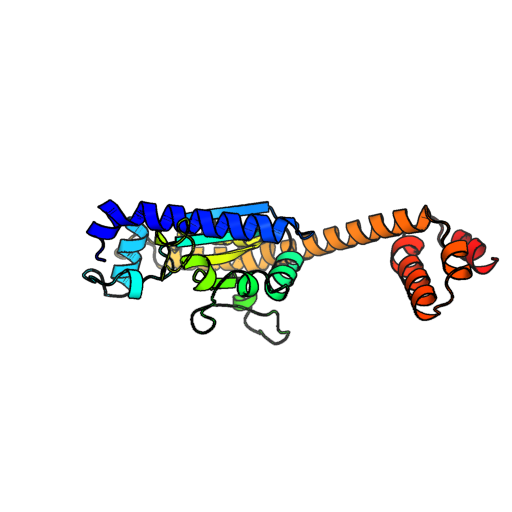. LYS A 1 186 ? 10.013 19.431 10.970 1.00 87.62 186 LYS A CA 1
ATOM 1542 C C . LYS A 1 186 ? 11.269 18.726 10.445 1.00 87.62 186 LYS A C 1
ATOM 1544 O O . LYS A 1 186 ? 11.442 18.635 9.237 1.00 87.62 186 LYS A O 1
ATOM 1549 N N . LYS A 1 187 ? 12.116 18.184 11.328 1.00 90.44 187 LYS A N 1
ATOM 1550 C CA . LYS A 1 187 ? 13.312 17.421 10.927 1.00 90.44 187 LYS A CA 1
ATOM 1551 C C . LYS A 1 187 ? 12.962 16.171 10.118 1.00 90.44 187 LYS A C 1
ATOM 1553 O O . LYS A 1 187 ? 13.642 15.891 9.139 1.00 90.44 187 LYS A O 1
ATOM 1558 N N . LEU A 1 188 ? 11.916 15.436 10.491 1.00 88.62 188 LEU A N 1
ATOM 1559 C CA . LEU A 1 188 ? 11.463 14.271 9.727 1.00 88.62 188 LEU A CA 1
ATOM 1560 C C . LEU A 1 188 ? 10.974 14.667 8.331 1.00 88.62 188 LEU A C 1
ATOM 1562 O O . LEU A 1 188 ? 11.372 14.035 7.355 1.00 88.62 188 LEU A O 1
ATOM 1566 N N . ASN A 1 189 ? 10.183 15.735 8.214 1.00 86.81 189 ASN A N 1
ATOM 1567 C CA . ASN A 1 189 ? 9.760 16.260 6.912 1.00 86.81 189 ASN A CA 1
ATOM 1568 C C . ASN A 1 189 ? 10.962 16.707 6.062 1.00 86.81 189 ASN A C 1
ATOM 1570 O O . ASN A 1 189 ? 11.023 16.416 4.869 1.00 86.81 189 ASN A O 1
ATOM 1574 N N . ASP A 1 190 ? 11.953 17.351 6.684 1.00 90.25 190 ASP A N 1
ATOM 1575 C CA . ASP A 1 190 ? 13.206 17.721 6.026 1.00 90.25 190 ASP A CA 1
ATOM 1576 C C . ASP A 1 190 ? 13.966 16.488 5.515 1.00 90.25 190 ASP A C 1
ATOM 1578 O O . ASP A 1 190 ? 14.493 16.530 4.408 1.00 90.25 190 ASP A O 1
ATOM 1582 N N . VAL A 1 191 ? 14.018 15.390 6.280 1.00 92.06 191 VAL A N 1
ATOM 1583 C CA . VAL A 1 191 ? 14.663 14.140 5.838 1.00 92.06 191 VAL A CA 1
ATOM 1584 C C . VAL A 1 191 ? 13.978 13.574 4.598 1.00 92.06 191 VAL A C 1
ATOM 1586 O O . VAL A 1 191 ? 14.655 13.175 3.647 1.00 92.06 191 VAL A O 1
ATOM 1589 N N . MET A 1 192 ? 12.644 13.581 4.582 1.00 88.94 192 MET A N 1
ATOM 1590 C CA . MET A 1 192 ? 11.869 13.127 3.431 1.00 88.94 192 MET A CA 1
ATOM 1591 C C . MET A 1 192 ? 12.196 13.943 2.176 1.00 88.94 192 MET A C 1
ATOM 1593 O O . MET A 1 192 ? 12.558 13.376 1.145 1.00 88.94 192 MET A O 1
ATOM 1597 N N . GLY A 1 193 ? 12.113 15.273 2.277 1.00 86.62 193 GLY A N 1
ATOM 1598 C CA . GLY A 1 193 ? 12.320 16.172 1.142 1.00 86.62 193 GLY A CA 1
ATOM 1599 C C . GLY A 1 193 ? 13.771 16.250 0.667 1.00 86.62 193 GLY A C 1
ATOM 1600 O O . GLY A 1 193 ? 14.021 16.290 -0.533 1.00 86.62 193 GLY A O 1
ATOM 1601 N N . LYS A 1 194 ? 14.741 16.257 1.590 1.00 91.75 194 LYS A N 1
ATOM 1602 C CA . LYS A 1 194 ? 16.164 16.452 1.260 1.00 91.75 194 LYS A CA 1
ATOM 1603 C C . LYS A 1 194 ? 16.879 15.169 0.856 1.00 91.75 194 LYS A C 1
ATOM 1605 O O . LYS A 1 194 ? 17.838 15.250 0.096 1.00 91.75 194 LYS A O 1
ATOM 1610 N N . TYR A 1 195 ? 16.456 14.013 1.371 1.00 94.12 195 TYR A N 1
ATOM 1611 C CA . TYR A 1 195 ? 17.192 12.759 1.179 1.00 94.12 195 TYR A CA 1
ATOM 1612 C C . TYR A 1 195 ? 16.356 11.666 0.526 1.00 94.12 195 TYR A C 1
ATOM 1614 O O . TYR A 1 195 ? 16.793 11.088 -0.465 1.00 94.12 195 TYR A O 1
ATOM 1622 N N . LEU A 1 196 ? 15.162 11.373 1.048 1.00 92.44 196 LEU A N 1
ATOM 1623 C CA . LEU A 1 196 ? 14.425 10.179 0.622 1.00 92.44 196 LEU A CA 1
ATOM 1624 C C . LEU A 1 196 ? 13.782 10.333 -0.756 1.00 92.44 196 LEU A C 1
ATOM 1626 O O . LEU A 1 196 ? 13.891 9.420 -1.571 1.00 92.44 196 LEU A O 1
ATOM 1630 N N . ILE A 1 197 ? 13.170 11.484 -1.051 1.00 88.19 197 ILE A N 1
ATOM 1631 C CA . ILE A 1 197 ? 12.635 11.746 -2.393 1.00 88.19 197 ILE A CA 1
ATOM 1632 C C . ILE A 1 197 ? 13.743 11.740 -3.457 1.00 88.19 197 ILE A C 1
ATOM 1634 O O . ILE A 1 197 ? 13.606 10.985 -4.424 1.00 88.19 197 ILE A O 1
ATOM 1638 N N . PRO A 1 198 ? 14.842 12.510 -3.306 1.00 91.12 198 PRO A N 1
ATOM 1639 C CA . PRO A 1 198 ? 15.925 12.487 -4.285 1.00 91.12 198 PRO A CA 1
ATOM 1640 C C . PRO A 1 198 ? 16.502 11.083 -4.476 1.00 91.12 198 PRO A C 1
ATOM 1642 O O . PRO A 1 198 ? 16.648 10.636 -5.609 1.00 91.12 198 PRO A O 1
ATOM 1645 N N . ALA A 1 199 ? 16.732 10.342 -3.386 1.00 93.88 199 ALA A N 1
ATOM 1646 C CA . ALA A 1 199 ? 17.204 8.962 -3.468 1.00 93.88 199 ALA A CA 1
ATOM 1647 C C . ALA A 1 199 ? 16.221 8.047 -4.215 1.00 93.88 199 ALA A C 1
ATOM 1649 O O . ALA A 1 199 ? 16.648 7.203 -4.997 1.00 93.88 199 ALA A O 1
ATOM 1650 N N . GLY A 1 200 ? 14.910 8.225 -4.024 1.00 91.31 200 GLY A N 1
ATOM 1651 C CA . GLY A 1 200 ? 13.889 7.478 -4.758 1.00 91.31 200 GLY A CA 1
ATOM 1652 C C . GLY A 1 200 ? 13.952 7.709 -6.272 1.00 91.31 200 GLY A C 1
ATOM 1653 O O . GLY A 1 200 ? 13.841 6.751 -7.039 1.00 91.31 200 GLY A O 1
ATOM 1654 N N . TYR A 1 201 ? 14.169 8.955 -6.708 1.00 89.25 201 TYR A N 1
ATOM 1655 C CA . TYR A 1 201 ? 14.358 9.276 -8.127 1.00 89.25 201 TYR A CA 1
ATOM 1656 C C . TYR A 1 201 ? 15.674 8.721 -8.682 1.00 89.25 201 TYR A C 1
ATOM 1658 O O . TYR A 1 201 ? 15.669 8.142 -9.766 1.00 89.25 201 TYR A O 1
ATOM 1666 N N . GLU A 1 202 ? 16.775 8.821 -7.934 1.00 93.31 202 GLU A N 1
ATOM 1667 C CA . GLU A 1 202 ? 18.069 8.265 -8.349 1.00 93.31 202 GLU A CA 1
ATOM 1668 C C . GLU A 1 202 ? 18.026 6.735 -8.458 1.00 93.31 202 GLU A C 1
ATOM 1670 O O . GLU A 1 202 ? 18.469 6.175 -9.458 1.00 93.31 202 GLU A O 1
ATOM 1675 N N . PHE A 1 203 ? 17.415 6.035 -7.496 1.00 92.81 203 PHE A N 1
ATOM 1676 C CA . PHE A 1 203 ? 17.235 4.583 -7.587 1.00 92.81 203 PHE A CA 1
ATOM 1677 C C . PHE A 1 203 ? 16.393 4.177 -8.791 1.00 92.81 203 PHE A C 1
ATOM 1679 O O . PHE A 1 203 ? 16.718 3.194 -9.457 1.00 92.81 203 PHE A O 1
ATOM 1686 N N . GLN A 1 204 ? 15.330 4.926 -9.090 1.00 88.44 204 GLN A N 1
ATOM 1687 C CA . GLN A 1 204 ? 14.541 4.687 -10.292 1.00 88.44 204 GLN A CA 1
ATOM 1688 C C . GLN A 1 204 ? 15.369 4.915 -11.559 1.00 88.44 204 GLN A C 1
ATOM 1690 O O . GLN A 1 204 ? 15.301 4.101 -12.473 1.00 88.44 204 GLN A O 1
ATOM 1695 N N . LYS A 1 205 ? 16.153 5.994 -11.625 1.00 90.25 205 LYS A N 1
ATOM 1696 C CA . LYS A 1 205 ? 17.002 6.285 -12.782 1.00 90.25 205 LYS A CA 1
ATOM 1697 C C . LYS A 1 205 ? 18.026 5.175 -13.015 1.00 90.25 205 LYS A C 1
ATOM 1699 O O . LYS A 1 205 ? 18.092 4.644 -14.114 1.00 90.25 205 LYS A O 1
ATOM 1704 N N . ILE A 1 206 ? 18.732 4.750 -11.967 1.00 92.00 206 ILE A N 1
ATOM 1705 C CA . ILE A 1 206 ? 19.694 3.640 -12.035 1.00 92.00 206 ILE A CA 1
ATOM 1706 C C . ILE A 1 206 ? 19.007 2.347 -12.494 1.00 92.00 206 ILE A C 1
ATOM 1708 O O . ILE A 1 206 ? 19.567 1.592 -13.287 1.00 92.00 206 ILE A O 1
ATOM 1712 N N . GLN A 1 207 ? 17.789 2.081 -12.014 1.00 90.19 207 GLN A N 1
ATOM 1713 C CA . GLN A 1 207 ? 17.022 0.917 -12.449 1.00 90.19 207 GLN A CA 1
ATOM 1714 C C . GLN A 1 207 ? 16.668 0.990 -13.938 1.00 90.19 207 GLN A C 1
ATOM 1716 O O . GLN A 1 207 ? 16.809 -0.019 -14.628 1.00 90.19 207 GLN A O 1
ATOM 1721 N N . LEU A 1 208 ? 16.253 2.156 -14.437 1.00 87.50 208 LEU A N 1
ATOM 1722 C CA . LEU A 1 208 ? 15.966 2.366 -15.857 1.00 87.50 208 LEU A CA 1
ATOM 1723 C C . LEU A 1 208 ? 17.229 2.209 -16.709 1.00 87.50 208 LEU A C 1
ATOM 1725 O O . LEU A 1 208 ? 17.203 1.475 -17.693 1.00 87.50 208 LEU A O 1
ATOM 1729 N N . ASP A 1 209 ? 18.345 2.805 -16.289 1.00 87.38 209 ASP A N 1
ATOM 1730 C CA . ASP A 1 209 ? 19.639 2.678 -16.966 1.00 87.38 209 ASP A CA 1
ATOM 1731 C C . ASP A 1 209 ? 20.081 1.206 -17.045 1.00 87.38 209 ASP A C 1
ATOM 1733 O O . ASP A 1 209 ? 20.536 0.736 -18.089 1.00 87.38 209 ASP A O 1
ATOM 1737 N N . TYR A 1 210 ? 19.878 0.433 -15.972 1.00 87.81 210 TYR A N 1
ATOM 1738 C CA . TYR A 1 210 ? 20.156 -1.003 -15.970 1.00 87.81 210 TYR A CA 1
ATOM 1739 C C . TYR A 1 210 ? 19.248 -1.787 -16.930 1.00 87.81 210 TYR A C 1
ATOM 1741 O O . TYR A 1 210 ? 19.724 -2.697 -17.613 1.00 87.81 210 TYR A O 1
ATOM 1749 N N . GLN A 1 211 ? 17.958 -1.443 -17.026 1.00 86.44 211 GLN A N 1
ATOM 1750 C CA . GLN A 1 211 ? 17.060 -2.065 -18.006 1.00 86.44 211 GLN A CA 1
ATOM 1751 C C . GLN A 1 211 ? 17.486 -1.739 -19.440 1.00 86.44 211 GLN A C 1
ATOM 1753 O O . GLN A 1 211 ? 17.601 -2.658 -20.250 1.00 86.44 211 GLN A O 1
ATOM 1758 N N . HIS A 1 212 ? 17.804 -0.475 -19.739 1.00 85.19 212 HIS A N 1
ATOM 1759 C CA . HIS A 1 212 ? 18.321 -0.080 -21.051 1.00 85.19 212 HIS A CA 1
ATOM 1760 C C . HIS A 1 212 ? 19.603 -0.842 -21.397 1.00 85.19 212 HIS A C 1
ATOM 1762 O O . HIS A 1 212 ? 19.722 -1.367 -22.499 1.00 85.19 212 HIS A O 1
ATOM 1768 N N . PHE A 1 213 ? 20.520 -1.013 -20.441 1.00 84.38 213 PHE A N 1
ATOM 1769 C CA . PHE A 1 213 ? 21.722 -1.822 -20.639 1.00 84.38 213 PHE A CA 1
ATOM 1770 C C . PHE A 1 213 ? 21.408 -3.291 -20.988 1.00 84.38 213 PHE A C 1
ATOM 1772 O O . PHE A 1 213 ? 21.996 -3.853 -21.917 1.00 84.38 213 PHE A O 1
ATOM 1779 N N . LEU A 1 214 ? 20.475 -3.935 -20.274 1.00 85.25 214 LEU A N 1
ATOM 1780 C CA . LEU A 1 214 ? 20.066 -5.316 -20.568 1.00 85.25 214 LEU A CA 1
ATOM 1781 C C . LEU A 1 214 ? 19.395 -5.443 -21.943 1.00 85.25 214 LEU A C 1
ATOM 1783 O O . LEU A 1 214 ? 19.651 -6.409 -22.672 1.00 85.25 214 LEU A O 1
ATOM 1787 N N . GLU A 1 215 ? 18.556 -4.475 -22.310 1.00 84.19 215 GLU A N 1
ATOM 1788 C CA . GLU A 1 215 ? 17.939 -4.408 -23.634 1.00 84.19 215 GLU A CA 1
ATOM 1789 C C . GLU A 1 215 ? 18.985 -4.211 -24.725 1.00 84.19 215 GLU A C 1
ATOM 1791 O O . GLU A 1 215 ? 18.981 -4.953 -25.707 1.00 84.19 215 GLU A O 1
ATOM 1796 N N . GLY A 1 216 ? 19.933 -3.300 -24.518 1.00 81.94 216 GLY A N 1
ATOM 1797 C CA . GLY A 1 216 ? 21.049 -3.065 -25.420 1.00 81.94 216 GLY A CA 1
ATOM 1798 C C . GLY A 1 216 ? 21.880 -4.316 -25.656 1.00 81.94 216 GLY A C 1
ATOM 1799 O O . GLY A 1 216 ? 22.116 -4.713 -26.794 1.00 81.94 216 GLY A O 1
ATOM 1800 N N . LYS A 1 217 ? 22.238 -5.032 -24.585 1.00 81.38 217 LYS A N 1
ATOM 1801 C CA . LYS A 1 217 ? 22.939 -6.320 -24.685 1.00 81.38 217 LYS A CA 1
ATOM 1802 C C . LYS A 1 217 ? 22.120 -7.369 -25.443 1.00 81.38 217 LYS A C 1
ATOM 1804 O O . LYS A 1 217 ? 22.678 -8.179 -26.184 1.00 81.38 217 LYS A O 1
ATOM 1809 N N . THR A 1 218 ? 20.804 -7.387 -25.257 1.00 83.62 218 THR A N 1
ATOM 1810 C CA . THR A 1 218 ? 19.914 -8.311 -25.977 1.00 83.62 218 THR A CA 1
ATOM 1811 C C . THR A 1 218 ? 19.853 -7.971 -27.463 1.00 83.62 218 THR A C 1
ATOM 1813 O O . THR A 1 218 ? 19.908 -8.872 -28.300 1.00 83.62 218 THR A O 1
ATOM 1816 N N . LEU A 1 219 ? 19.772 -6.682 -27.794 1.00 80.81 219 LEU A N 1
ATOM 1817 C CA . LEU A 1 219 ? 19.789 -6.194 -29.165 1.00 80.81 219 LEU A CA 1
ATOM 1818 C C . LEU A 1 219 ? 21.128 -6.510 -29.832 1.00 80.81 219 LEU A C 1
ATOM 1820 O O . LEU A 1 219 ? 21.107 -7.125 -30.895 1.00 80.81 219 LEU A O 1
ATOM 1824 N N . LEU A 1 220 ? 22.254 -6.204 -29.182 1.00 77.81 220 LEU A N 1
ATOM 1825 C CA . LEU A 1 220 ? 23.611 -6.509 -29.648 1.00 77.81 220 LEU A CA 1
ATOM 1826 C C . LEU A 1 220 ? 23.790 -7.982 -30.028 1.00 77.81 220 LEU A C 1
ATOM 1828 O O . LEU A 1 220 ? 24.321 -8.301 -31.085 1.00 77.81 220 LEU A O 1
ATOM 1832 N N . ASN A 1 221 ? 23.317 -8.887 -29.171 1.00 75.56 221 ASN A N 1
ATOM 1833 C CA . ASN A 1 221 ? 23.407 -10.328 -29.413 1.00 75.56 221 ASN A CA 1
ATOM 1834 C C . ASN A 1 221 ? 22.386 -10.834 -30.443 1.00 75.56 221 ASN A C 1
ATOM 1836 O O . ASN A 1 221 ? 22.380 -12.018 -30.783 1.00 75.56 221 ASN A O 1
ATOM 1840 N N . SER A 1 222 ? 21.487 -9.974 -30.918 1.00 74.50 222 SER A N 1
ATOM 1841 C CA . SER A 1 222 ? 20.506 -10.325 -31.931 1.00 74.50 222 SER A CA 1
ATOM 1842 C C . SER A 1 222 ? 20.984 -9.903 -33.317 1.00 74.50 222 SER A C 1
ATOM 1844 O O . SER A 1 222 ? 21.665 -8.898 -33.474 1.00 74.50 222 SER A O 1
ATOM 1846 N N . ASN A 1 223 ? 20.610 -10.652 -34.357 1.00 80.12 223 ASN A N 1
ATOM 1847 C CA . ASN A 1 223 ? 20.915 -10.260 -35.732 1.00 80.12 223 ASN A CA 1
ATOM 1848 C C . ASN A 1 223 ? 19.966 -9.129 -36.172 1.00 80.12 223 ASN A C 1
ATOM 1850 O O . ASN A 1 223 ? 18.986 -9.356 -36.883 1.00 80.12 223 ASN A O 1
ATOM 1854 N N . ILE A 1 224 ? 20.205 -7.917 -35.663 1.00 78.88 224 ILE A N 1
ATOM 1855 C CA . ILE A 1 224 ? 19.328 -6.753 -35.856 1.00 78.88 224 ILE A CA 1
ATOM 1856 C C . ILE A 1 224 ? 19.172 -6.442 -37.337 1.00 78.88 224 ILE A C 1
ATOM 1858 O O . ILE A 1 224 ? 18.061 -6.173 -37.782 1.00 78.88 224 ILE A O 1
ATOM 1862 N N . MET A 1 225 ? 20.252 -6.538 -38.117 1.00 74.56 225 MET A N 1
ATOM 1863 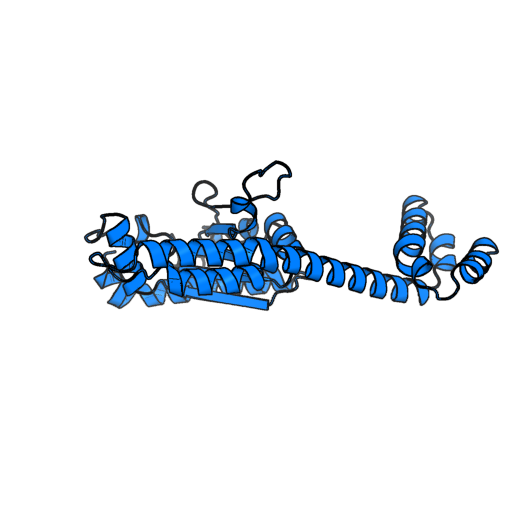C CA . MET A 1 225 ? 20.194 -6.253 -39.550 1.00 74.56 225 MET A CA 1
ATOM 1864 C C . MET A 1 225 ? 19.266 -7.222 -40.273 1.00 74.56 225 MET A C 1
ATOM 1866 O O . MET A 1 225 ? 18.470 -6.795 -41.106 1.00 74.56 225 MET A O 1
ATOM 1870 N N . GLN A 1 226 ? 19.290 -8.501 -39.897 1.00 79.62 226 GLN A N 1
ATOM 1871 C CA . GLN A 1 226 ? 18.335 -9.479 -40.406 1.00 79.62 226 GLN A CA 1
ATOM 1872 C C . GLN A 1 226 ? 16.900 -9.144 -39.969 1.00 79.62 226 GLN A C 1
ATOM 1874 O O . GLN A 1 226 ? 16.002 -9.104 -40.800 1.00 79.62 226 GLN A O 1
ATOM 1879 N N . LYS A 1 227 ? 16.681 -8.794 -38.693 1.00 81.50 227 LYS A N 1
ATOM 1880 C CA . LYS A 1 227 ? 15.351 -8.410 -38.179 1.00 81.50 227 LYS A CA 1
ATOM 1881 C C . LYS A 1 227 ? 14.767 -7.166 -38.854 1.00 81.50 227 LYS A C 1
ATOM 1883 O O . LYS A 1 227 ? 13.552 -7.091 -39.024 1.00 81.50 227 LYS A O 1
ATOM 1888 N N . VAL A 1 228 ? 15.607 -6.193 -39.208 1.00 83.38 228 VAL A N 1
ATOM 1889 C CA . VAL A 1 228 ? 15.201 -4.988 -39.945 1.00 83.38 228 VAL A CA 1
ATOM 1890 C C . VAL A 1 228 ? 14.896 -5.346 -41.400 1.00 83.38 228 VAL A C 1
ATOM 1892 O O . VAL A 1 228 ? 13.842 -4.961 -41.904 1.00 83.38 228 VAL A O 1
ATOM 1895 N N . LYS A 1 229 ? 15.761 -6.124 -42.067 1.00 82.38 229 LYS A N 1
ATOM 1896 C CA . LYS A 1 229 ? 15.562 -6.552 -43.463 1.00 82.38 229 LYS A CA 1
ATOM 1897 C C . LYS A 1 229 ? 14.288 -7.386 -43.634 1.00 82.38 229 LYS A C 1
ATOM 1899 O O . LYS A 1 229 ? 13.504 -7.096 -44.537 1.00 82.38 229 LYS A O 1
ATOM 1904 N N . ASP A 1 230 ? 14.044 -8.327 -42.727 1.00 85.50 230 ASP A N 1
ATOM 1905 C CA . ASP A 1 230 ? 12.931 -9.281 -42.803 1.00 85.50 230 ASP A CA 1
ATOM 1906 C C . ASP A 1 230 ? 11.574 -8.695 -42.385 1.00 85.50 230 ASP A C 1
ATOM 1908 O O . ASP A 1 230 ? 10.531 -9.242 -42.742 1.00 85.50 230 ASP A O 1
ATOM 1912 N N . ASN A 1 231 ? 11.550 -7.585 -41.639 1.00 82.62 231 ASN A N 1
ATOM 1913 C CA . ASN A 1 231 ? 10.291 -6.935 -41.273 1.00 82.62 231 ASN A CA 1
ATOM 1914 C C . ASN A 1 231 ? 9.716 -6.161 -42.453 1.00 82.62 231 ASN A C 1
ATOM 1916 O O . ASN A 1 231 ? 10.399 -5.320 -43.007 1.00 82.62 231 ASN A O 1
ATOM 1920 N N . VAL A 1 232 ? 8.454 -6.374 -42.813 1.00 85.12 23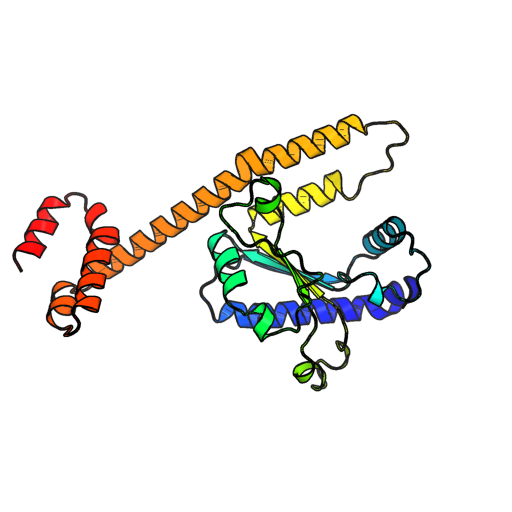2 VAL A N 1
ATOM 1921 C CA . VAL A 1 232 ? 7.780 -5.599 -43.876 1.00 85.12 232 VAL A CA 1
ATOM 1922 C C . VAL A 1 232 ? 7.213 -4.262 -43.386 1.00 85.12 232 VAL A C 1
ATOM 1924 O O . VAL A 1 232 ? 6.967 -3.373 -44.198 1.00 85.12 232 VAL A O 1
ATOM 1927 N N . ASP A 1 233 ? 7.034 -4.099 -42.074 1.00 90.25 233 ASP A N 1
ATOM 1928 C CA . ASP A 1 233 ? 6.500 -2.879 -41.470 1.00 90.25 233 ASP A CA 1
ATOM 1929 C C . ASP A 1 233 ? 7.618 -1.868 -41.165 1.00 90.25 233 ASP A C 1
ATOM 1931 O O . ASP A 1 233 ? 8.533 -2.125 -40.376 1.00 90.25 233 ASP A O 1
ATOM 1935 N N . ASN A 1 234 ? 7.532 -0.688 -41.783 1.00 86.31 234 ASN A N 1
ATOM 1936 C CA . ASN A 1 234 ? 8.503 0.387 -41.596 1.00 86.31 234 ASN A CA 1
ATOM 1937 C C . ASN A 1 234 ? 8.467 1.002 -40.189 1.00 86.31 234 ASN A C 1
ATOM 1939 O O . ASN A 1 234 ? 9.505 1.477 -39.731 1.00 86.31 234 ASN A O 1
ATOM 1943 N N . ASN A 1 235 ? 7.331 0.965 -39.487 1.00 86.56 235 ASN A N 1
ATOM 1944 C CA . ASN A 1 235 ? 7.246 1.443 -38.106 1.00 86.56 235 ASN A CA 1
ATOM 1945 C C . ASN A 1 235 ? 8.038 0.521 -37.176 1.00 86.56 235 ASN A C 1
ATOM 1947 O O . ASN A 1 235 ? 8.847 0.988 -36.380 1.00 86.56 235 ASN A O 1
ATOM 1951 N N . VAL A 1 236 ? 7.892 -0.795 -37.355 1.00 84.69 236 VAL A N 1
ATOM 1952 C CA . VAL A 1 236 ? 8.647 -1.797 -36.585 1.00 84.69 236 VAL A CA 1
ATOM 1953 C C . VAL A 1 236 ? 10.148 -1.681 -36.865 1.00 84.69 236 VAL A C 1
ATOM 1955 O O . VAL A 1 236 ? 10.961 -1.735 -35.944 1.00 84.69 236 VAL A O 1
ATOM 1958 N N . ARG A 1 237 ? 10.540 -1.467 -38.129 1.00 82.31 237 ARG A N 1
ATOM 1959 C CA . ARG A 1 237 ? 11.945 -1.203 -38.494 1.00 82.31 237 ARG A CA 1
ATOM 1960 C C . ARG A 1 237 ? 12.496 0.041 -37.795 1.00 82.31 237 ARG A C 1
ATOM 1962 O O . ARG A 1 237 ? 13.600 -0.014 -37.256 1.00 82.31 237 ARG A O 1
ATOM 1969 N N . TYR A 1 238 ? 11.738 1.137 -37.807 1.00 83.12 238 TYR A N 1
ATOM 1970 C CA . TYR A 1 238 ? 12.116 2.389 -37.153 1.00 83.12 238 TYR A CA 1
ATOM 1971 C C . TYR A 1 238 ? 12.298 2.204 -35.642 1.00 83.12 238 TYR A C 1
ATOM 1973 O O . TYR A 1 238 ? 13.331 2.592 -35.104 1.00 83.12 238 TYR A O 1
ATOM 1981 N N . GLU A 1 239 ? 11.359 1.533 -34.968 1.00 84.44 239 GLU A N 1
ATOM 1982 C CA . GLU A 1 239 ? 11.455 1.244 -33.532 1.00 84.44 239 GLU A CA 1
ATOM 1983 C C . GLU A 1 239 ? 12.683 0.399 -33.177 1.00 84.44 239 GLU A C 1
ATOM 1985 O O . GLU A 1 239 ? 13.365 0.680 -32.192 1.00 84.44 239 GLU A O 1
ATOM 1990 N N . ILE A 1 240 ? 13.000 -0.624 -33.979 1.00 82.25 240 ILE A N 1
ATOM 1991 C CA . ILE A 1 240 ? 14.197 -1.452 -33.771 1.00 82.25 240 ILE A CA 1
ATOM 1992 C C . ILE A 1 240 ? 15.469 -0.595 -33.852 1.00 82.25 240 ILE A C 1
ATOM 1994 O O . ILE A 1 240 ? 16.360 -0.741 -33.012 1.00 82.25 240 ILE A O 1
ATOM 1998 N N . LEU A 1 241 ? 15.559 0.290 -34.849 1.00 83.31 241 LEU A N 1
ATOM 1999 C CA . LEU A 1 241 ? 16.729 1.144 -35.063 1.00 83.31 241 LEU A CA 1
ATOM 2000 C C . LEU A 1 241 ? 16.866 2.227 -33.989 1.00 83.31 241 LEU A C 1
ATOM 2002 O O . LEU A 1 241 ? 17.970 2.417 -33.478 1.00 83.31 241 LEU A O 1
ATOM 2006 N N . GLU A 1 242 ? 15.776 2.895 -33.602 1.00 83.69 242 GLU A N 1
ATOM 2007 C CA . GLU A 1 242 ? 15.817 3.889 -32.524 1.00 83.69 242 GLU A CA 1
ATOM 2008 C C . GLU A 1 242 ? 16.192 3.239 -31.188 1.00 83.69 242 GLU A C 1
ATOM 2010 O O . GLU A 1 242 ? 17.102 3.722 -30.521 1.00 83.69 242 GLU A O 1
ATOM 2015 N N . ARG A 1 243 ? 15.625 2.075 -30.838 1.00 81.12 243 ARG A N 1
ATOM 2016 C CA . ARG A 1 243 ? 16.029 1.351 -29.617 1.00 81.12 243 ARG A CA 1
ATOM 2017 C C . ARG A 1 243 ? 17.496 0.935 -29.642 1.00 81.12 243 ARG A C 1
ATOM 2019 O O . ARG A 1 243 ? 18.170 0.997 -28.620 1.00 81.12 243 ARG A O 1
ATOM 2026 N N . TYR A 1 244 ? 18.019 0.515 -30.793 1.00 81.00 244 TYR A N 1
ATOM 2027 C CA . TYR A 1 244 ? 19.437 0.179 -30.909 1.00 81.00 244 TYR A CA 1
ATOM 2028 C C . TYR A 1 244 ? 20.337 1.409 -30.721 1.00 81.00 244 TYR A C 1
ATOM 2030 O O . TYR A 1 244 ? 21.334 1.357 -29.994 1.00 81.00 244 TYR A O 1
ATOM 2038 N N . LYS A 1 245 ? 19.947 2.530 -31.332 1.00 81.50 245 LYS A N 1
ATOM 2039 C CA . LYS A 1 245 ? 20.613 3.828 -31.216 1.00 81.50 245 LYS A CA 1
ATOM 2040 C C . LYS A 1 245 ? 20.582 4.392 -29.800 1.00 81.50 245 LYS A C 1
ATOM 2042 O O . LYS A 1 245 ? 21.563 4.998 -29.386 1.00 81.50 245 LYS A O 1
ATOM 2047 N N . GLU A 1 246 ? 19.494 4.206 -29.068 1.00 80.38 246 GLU A N 1
ATOM 2048 C CA . GLU A 1 246 ? 19.368 4.706 -27.700 1.00 80.38 246 GLU A CA 1
ATOM 2049 C C . GLU A 1 246 ? 20.019 3.770 -26.678 1.00 80.38 246 GLU A C 1
ATOM 2051 O O . GLU A 1 246 ? 20.715 4.240 -25.783 1.00 80.38 246 GLU A O 1
ATOM 2056 N N . TYR A 1 247 ? 19.821 2.454 -26.804 1.00 81.62 247 TYR A N 1
ATOM 2057 C CA . TYR A 1 247 ? 20.139 1.504 -25.728 1.00 81.62 247 TYR A CA 1
ATOM 2058 C C . TYR A 1 247 ? 21.397 0.677 -25.960 1.00 81.62 247 TYR A C 1
ATOM 2060 O O . TYR A 1 247 ? 21.833 -0.010 -25.046 1.00 81.62 247 TYR A O 1
ATOM 2068 N N . THR A 1 248 ? 21.977 0.681 -27.162 1.00 77.81 248 THR A N 1
ATOM 2069 C CA . THR A 1 248 ? 23.164 -0.145 -27.465 1.00 77.81 248 THR A CA 1
ATOM 2070 C C . THR A 1 248 ? 24.344 0.711 -27.886 1.00 77.81 248 THR A C 1
ATOM 2072 O O . THR A 1 248 ? 25.428 0.627 -27.316 1.00 77.81 248 THR A O 1
ATOM 2075 N N . LEU A 1 249 ? 24.110 1.575 -28.866 1.00 76.44 249 LEU A N 1
ATOM 2076 C CA . LEU A 1 249 ? 25.123 2.400 -29.503 1.00 76.44 249 LEU A CA 1
ATOM 2077 C C . LEU A 1 249 ? 25.954 3.280 -28.542 1.00 76.44 249 LEU A C 1
ATOM 2079 O O . LEU A 1 249 ? 27.181 3.243 -28.647 1.00 76.44 249 LEU A O 1
ATOM 2083 N N . PRO A 1 250 ? 25.364 3.991 -27.559 1.00 79.12 250 PRO A N 1
ATOM 2084 C CA . PRO A 1 250 ? 26.121 4.845 -26.640 1.00 79.12 250 PRO A CA 1
ATOM 2085 C C . PRO A 1 250 ? 27.017 4.072 -25.662 1.00 79.12 250 PRO A C 1
ATOM 2087 O O . PRO A 1 250 ? 27.800 4.689 -24.945 1.00 79.12 250 PRO A O 1
ATOM 2090 N N . HIS A 1 251 ? 26.885 2.744 -25.600 1.00 76.25 251 HIS A N 1
ATOM 2091 C CA . HIS A 1 251 ? 27.592 1.887 -24.647 1.00 76.25 251 HIS A CA 1
ATOM 2092 C C . HIS A 1 251 ? 28.737 1.080 -25.270 1.00 76.25 251 HIS A C 1
ATOM 2094 O O . HIS A 1 251 ? 29.367 0.292 -24.569 1.00 76.25 251 HIS A O 1
ATOM 2100 N N . PHE A 1 252 ? 29.024 1.260 -26.562 1.00 71.31 252 PHE A N 1
ATOM 2101 C CA . PHE A 1 252 ? 30.250 0.733 -27.157 1.00 71.31 252 PHE A CA 1
ATOM 2102 C C . PHE A 1 252 ? 31.446 1.612 -26.800 1.00 71.31 252 PHE A C 1
ATOM 2104 O O . PHE A 1 252 ? 31.399 2.828 -26.984 1.00 71.31 252 PHE A O 1
ATOM 2111 N N . ASP A 1 253 ? 32.552 0.980 -26.403 1.00 71.00 253 ASP A N 1
ATOM 2112 C CA . ASP A 1 253 ? 33.816 1.674 -26.119 1.00 71.00 253 ASP A CA 1
ATOM 2113 C C . ASP A 1 253 ? 34.332 2.466 -27.336 1.00 71.00 253 ASP A C 1
ATOM 2115 O O . ASP A 1 253 ? 34.943 3.522 -27.178 1.00 71.00 253 ASP A O 1
ATOM 2119 N N . ASN A 1 254 ? 34.043 1.990 -28.558 1.00 69.12 254 ASN A N 1
ATOM 2120 C CA . ASN A 1 254 ? 34.284 2.718 -29.804 1.00 69.12 254 ASN A CA 1
ATOM 2121 C C . ASN A 1 254 ? 33.056 2.709 -30.730 1.00 69.12 254 ASN A C 1
ATOM 2123 O O . ASN A 1 254 ? 32.975 1.983 -31.719 1.00 69.12 254 ASN A O 1
ATOM 2127 N N . TYR A 1 255 ? 32.086 3.554 -30.395 1.00 65.19 255 TYR A N 1
ATOM 2128 C CA . TYR A 1 255 ? 30.821 3.707 -31.116 1.00 65.19 255 TYR A CA 1
ATOM 2129 C C . TYR A 1 255 ? 30.959 4.008 -32.629 1.00 65.19 255 TYR A C 1
ATOM 2131 O O . TYR A 1 255 ? 30.113 3.588 -33.421 1.00 65.19 255 TYR A O 1
ATOM 2139 N N . GLN A 1 256 ? 32.015 4.711 -33.064 1.00 63.28 256 GLN A N 1
ATOM 2140 C CA . GLN A 1 256 ? 32.179 5.108 -34.472 1.00 63.28 256 GLN A CA 1
ATOM 2141 C C . GLN A 1 256 ? 32.490 3.930 -35.407 1.00 63.28 256 GLN A C 1
ATOM 2143 O O . GLN A 1 256 ? 32.000 3.908 -36.539 1.00 63.28 256 GLN A O 1
ATOM 2148 N N . ASP A 1 257 ? 33.247 2.939 -34.933 1.00 62.97 257 ASP A N 1
ATOM 2149 C CA . ASP A 1 257 ? 33.590 1.752 -35.725 1.00 62.97 257 ASP A CA 1
ATOM 2150 C C . ASP A 1 257 ? 32.359 0.858 -35.943 1.00 62.97 257 ASP A C 1
ATOM 2152 O O . ASP A 1 257 ? 32.124 0.356 -37.044 1.00 62.97 257 ASP A O 1
ATOM 2156 N N . GLU A 1 258 ? 31.512 0.732 -34.921 1.00 63.59 258 GLU A N 1
ATOM 2157 C CA . GLU A 1 258 ? 30.287 -0.074 -34.978 1.00 63.59 258 GLU A CA 1
ATOM 2158 C C . GLU A 1 258 ? 29.187 0.574 -35.824 1.00 63.59 258 GLU A C 1
ATOM 2160 O O . GLU A 1 258 ? 28.531 -0.100 -36.621 1.00 63.59 258 GLU A O 1
ATOM 2165 N N . LEU A 1 259 ? 29.037 1.903 -35.756 1.00 60.28 259 LEU A N 1
ATOM 2166 C CA . LEU A 1 259 ? 28.218 2.647 -36.720 1.00 60.28 259 LEU A CA 1
ATOM 2167 C C . LEU A 1 259 ? 28.665 2.390 -38.162 1.00 60.28 259 LEU A C 1
ATOM 2169 O O . LEU A 1 259 ? 27.830 2.203 -39.047 1.00 60.28 259 LEU A O 1
ATOM 2173 N N . GLY A 1 260 ? 29.980 2.369 -38.398 1.00 60.22 260 GLY A N 1
ATOM 2174 C CA . GLY A 1 260 ? 30.562 2.099 -39.709 1.00 60.22 260 GLY A CA 1
ATOM 2175 C C . GLY A 1 260 ? 30.190 0.721 -40.258 1.00 60.22 260 GLY A C 1
ATOM 2176 O O . GLY A 1 260 ? 29.916 0.601 -41.452 1.00 60.22 260 GLY A O 1
ATOM 2177 N N . ASN A 1 261 ? 30.124 -0.303 -39.405 1.00 60.00 261 ASN A N 1
ATOM 2178 C CA . ASN A 1 261 ? 29.725 -1.659 -39.795 1.00 60.00 261 ASN A CA 1
ATOM 2179 C C . ASN A 1 261 ? 28.226 -1.772 -40.106 1.00 60.00 261 ASN A C 1
ATOM 2181 O O . ASN A 1 261 ? 27.839 -2.522 -41.001 1.00 60.00 261 ASN A O 1
ATOM 2185 N N . ILE A 1 262 ? 27.390 -1.001 -39.411 1.00 59.47 262 ILE A N 1
ATOM 2186 C CA . ILE A 1 262 ? 25.932 -1.006 -39.596 1.00 59.47 262 ILE A CA 1
ATOM 2187 C C . ILE A 1 262 ? 25.520 -0.231 -40.845 1.00 59.47 262 ILE A C 1
ATOM 2189 O O . ILE A 1 262 ? 24.660 -0.687 -41.583 1.00 59.47 262 ILE A O 1
ATOM 2193 N N . ILE A 1 263 ? 26.150 0.916 -41.120 1.00 56.34 263 ILE A N 1
ATOM 2194 C CA . ILE A 1 263 ? 25.836 1.751 -42.295 1.00 56.34 263 ILE A CA 1
ATOM 2195 C C . ILE A 1 263 ? 26.301 1.090 -43.607 1.00 56.34 263 ILE A C 1
ATOM 2197 O O . ILE A 1 263 ? 25.786 1.399 -44.681 1.00 56.34 263 ILE A O 1
ATOM 2201 N N . ARG A 1 264 ? 27.283 0.182 -43.546 1.00 52.06 264 ARG A N 1
ATOM 2202 C CA . ARG A 1 264 ? 27.818 -0.538 -44.716 1.00 52.06 264 ARG A CA 1
ATOM 2203 C C . ARG A 1 264 ? 26.985 -1.759 -45.144 1.00 52.06 264 ARG A C 1
ATOM 2205 O O . ARG A 1 264 ? 27.307 -2.346 -46.180 1.00 52.06 264 ARG A O 1
ATOM 2212 N N . HIS A 1 265 ? 25.950 -2.143 -44.395 1.00 47.69 265 HIS A N 1
ATOM 2213 C CA . HIS A 1 265 ? 25.114 -3.329 -44.637 1.00 47.69 265 HIS A CA 1
ATOM 2214 C C . HIS A 1 265 ? 23.623 -3.012 -44.737 1.00 47.69 265 HIS A C 1
ATOM 2216 O O . HIS A 1 265 ? 22.909 -3.889 -45.290 1.00 47.69 265 HIS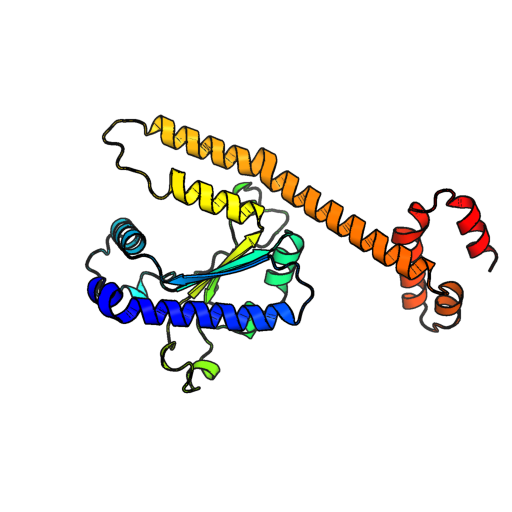 A O 1
#

Mean predicted aligned error: 8.43 Å

Radius of gyration: 24.81 Å; Cα contacts (8 Å, |Δi|>4): 300; chains: 1; bounding box: 56×42×75 Å

Secondary structure (DSSP, 8-state):
--HHHIIIIIHHHHHHHHHHHHHHHHHHHHTS---EEEEEEEEPPHHHHHHHHHHTT-TT-S-HHHH---SEEEEEEESSHHHHHHHHHS-HHHHHEEE-TTT-B-----TT---HHHHHSPEEEEEEE-HHHHTSTTTGGGTT--EEEEEEEHHHHHHHHHHIIIIISPPP-TTSSHHHHHHHHHHHHHHIIIIIHHHHHHHHHHHHHHHHHHHHHHHHTS-HHHHHHH---HHHHHHHHHHHHHHTGGGSTTHHHHHHHHHT-

Sequence (265 aa):
MNIQEYKDSKKELYERFAETVKNILGISIAQEKYHLQQIQYRAKNIGSLQEKLKNLSVVDSDKIEEEIKDLAGCRIIFYYNNDVTRFIQSGIIRDNFDVDYKRSKIFYHNKDADSANAQYTANHYLVKLKPEKTFLPEYQDFDGLWCEIQIHTILNHAWSETNHDILYKKPQTEGFGENLLNSMGKKLNDVMGKYLIPAGYEFQKIQLDYQHFLEGKTLLNSNIMQKVKDNVDNNVRYEILERYKEYTLPHFDNYQDELGNIIRH

Solvent-accessible surface area (backbone atoms only — not comparable to full-atom values): 14724 Å² total; per-residue (Å²): 74,32,71,65,51,34,72,76,68,40,44,64,56,28,28,55,45,13,47,49,53,40,50,55,49,51,57,62,49,68,78,46,98,59,63,69,73,50,72,44,57,37,39,56,53,67,69,63,48,53,53,51,26,52,76,67,74,45,71,87,37,61,46,40,75,82,75,47,51,56,42,7,26,28,36,42,29,21,68,34,61,66,47,53,54,50,53,72,69,64,44,61,63,66,78,67,28,40,68,44,70,88,82,26,49,73,75,73,93,52,96,77,64,86,46,74,68,61,80,68,55,61,35,34,43,35,32,29,70,33,70,82,52,32,74,37,82,93,34,41,91,45,57,92,44,46,32,27,38,34,44,34,30,51,61,52,44,54,50,50,53,54,46,42,67,64,64,64,65,59,69,88,43,92,93,50,59,60,72,54,52,54,51,49,52,52,51,53,53,48,45,42,67,71,47,45,51,55,47,44,53,50,53,39,49,54,51,50,53,50,49,37,47,54,50,13,54,52,49,69,77,39,67,52,69,56,56,43,70,73,44,88,49,66,66,62,36,49,52,54,51,51,49,41,56,68,34,30,44,81,74,43,98,60,42,69,62,55,51,53,60,59,76,75,108